Protein AF-0000000072904378 (afdb_homodimer)

Nearest PDB structures (foldseek):
  3egr-assembly1_B-2  TM=8.594E-01  e=3.287E-04  Cupriavidus pinatubonensis JMP134
  4iit-assembly1_B-2  TM=8.475E-01  e=3.504E-04  Klebsiella pneumoniae subsp. pneumoniae MGH 78578
  7ohp-assembly1_S  TM=6.582E-01  e=3.939E+00  Saccharomyces cerevisiae S288C
  7piq-assembly1_E  TM=2.911E-01  e=1.330E+00  Mycoplasmoides pneumoniae M129
  3egr-assembly1_B-2  TM=8.592E-01  e=3.317E-04  Cupriavidus pinatubonensis JMP134

Structure (mmCIF, N/CA/C/O backbone):
data_AF-0000000072904378-model_v1
#
loop_
_entity.id
_entity.type
_entity.pdbx_description
1 polymer '1,2-phenylacetyl-CoA epoxidase subunit B'
#
loop_
_atom_site.group_PDB
_atom_site.id
_atom_site.type_symbol
_atom_site.label_atom_id
_atom_site.label_alt_id
_atom_site.label_comp_id
_atom_site.label_asym_id
_atom_site.label_entity_id
_atom_site.label_seq_id
_atom_site.pdbx_PDB_ins_code
_atom_site.Cartn_x
_atom_site.Cartn_y
_atom_site.Cartn_z
_atom_site.occupancy
_atom_site.B_iso_or_equiv
_atom_site.auth_seq_id
_atom_site.auth_comp_id
_atom_site.auth_asym_id
_atom_site.auth_atom_id
_atom_site.pdbx_PDB_model_num
ATOM 1 N N . MET A 1 1 ? -31.5 -9.445 -22.531 1 33.28 1 MET A N 1
ATOM 2 C CA . MET A 1 1 ? -30.719 -8.32 -22.016 1 33.28 1 MET A CA 1
ATOM 3 C C . MET A 1 1 ? -29.5 -8.812 -21.25 1 33.28 1 MET A C 1
ATOM 5 O O . MET A 1 1 ? -29.625 -9.469 -20.219 1 33.28 1 MET A O 1
ATOM 9 N N . GLU A 1 2 ? -28.516 -9.281 -21.906 1 34.53 2 GLU A N 1
ATOM 10 C CA . GLU A 1 2 ? -27.281 -9.844 -21.391 1 34.53 2 GLU A CA 1
ATOM 11 C C . GLU A 1 2 ? -26.656 -8.93 -20.328 1 34.53 2 GLU A C 1
ATOM 13 O O . GLU A 1 2 ? -26.422 -7.75 -20.578 1 34.53 2 GLU A O 1
ATOM 18 N N . THR A 1 3 ? -27.109 -9.023 -19.141 1 38.94 3 THR A N 1
ATOM 19 C CA . THR A 1 3 ? -26.5 -8.234 -18.062 1 38.94 3 THR A CA 1
ATOM 20 C C . THR A 1 3 ? -24.984 -8.242 -18.188 1 38.94 3 THR A C 1
ATOM 22 O O . THR A 1 3 ? -24.344 -9.281 -18.016 1 38.94 3 THR A O 1
ATOM 25 N N . ASN A 1 4 ? -24.453 -7.672 -19.125 1 41.59 4 ASN A N 1
ATOM 26 C CA . ASN A 1 4 ? -23.031 -7.383 -19.25 1 41.59 4 ASN A CA 1
ATOM 27 C C . ASN A 1 4 ? -22.422 -6.977 -17.922 1 41.59 4 ASN A C 1
ATOM 29 O O . ASN A 1 4 ? -22.609 -5.848 -17.469 1 41.59 4 ASN A O 1
ATOM 33 N N . LYS A 1 5 ? -22.547 -7.859 -16.938 1 44.09 5 LYS A N 1
ATOM 34 C CA . LYS A 1 5 ? -21.922 -7.535 -15.664 1 44.09 5 LYS A CA 1
ATOM 35 C C . LYS A 1 5 ? -20.531 -6.961 -15.867 1 44.09 5 LYS A C 1
ATOM 37 O O . LYS A 1 5 ? -19.625 -7.668 -16.312 1 44.09 5 LYS A O 1
ATOM 42 N N . LYS A 1 6 ? -20.453 -5.746 -16.344 1 49.84 6 LYS A N 1
ATOM 43 C CA . LYS A 1 6 ? -19.203 -4.992 -16.484 1 49.84 6 LYS A CA 1
ATOM 44 C C . LYS A 1 6 ? -18.328 -5.117 -15.25 1 49.84 6 LYS A C 1
ATOM 46 O O . LYS A 1 6 ? -18.719 -4.691 -14.156 1 49.84 6 LYS A O 1
ATOM 51 N N . THR A 1 7 ? -17.766 -6.352 -15.18 1 60.06 7 THR A N 1
ATOM 52 C CA . THR A 1 7 ? -16.797 -6.445 -14.094 1 60.06 7 THR A CA 1
ATOM 53 C C . THR A 1 7 ? -15.914 -5.203 -14.055 1 60.06 7 THR A C 1
ATOM 55 O O . THR A 1 7 ? -15.297 -4.84 -15.055 1 60.06 7 THR A O 1
ATOM 58 N N . PHE A 1 8 ? -16.172 -4.23 -13.219 1 83.06 8 PHE A N 1
ATOM 59 C CA . PHE A 1 8 ? -15.43 -2.986 -13.094 1 83.06 8 PHE A CA 1
ATOM 60 C C . PHE A 1 8 ? -14.023 -3.254 -12.578 1 83.06 8 PHE A C 1
ATOM 62 O O . PHE A 1 8 ? -13.844 -3.828 -11.5 1 83.06 8 PHE A O 1
ATOM 69 N N . TYR A 1 9 ? -13.07 -3.215 -13.531 1 93.88 9 TYR A N 1
ATOM 70 C CA . TYR A 1 9 ? -11.656 -3.373 -13.203 1 93.88 9 TYR A CA 1
ATOM 71 C C . TYR A 1 9 ? -11.133 -2.15 -12.461 1 93.88 9 TYR A C 1
ATOM 73 O O . TYR A 1 9 ? -11.5 -1.018 -12.781 1 93.88 9 TYR A O 1
ATOM 81 N N . GLN A 1 10 ? -10.414 -2.473 -11.422 1 97.44 10 GLN A N 1
ATOM 82 C CA . GLN A 1 10 ? -9.727 -1.423 -10.672 1 97.44 10 GLN A CA 1
ATOM 83 C C . GLN A 1 10 ? -8.211 -1.575 -10.766 1 97.44 10 GLN A C 1
ATOM 85 O O . GLN A 1 10 ? -7.711 -2.652 -11.094 1 97.44 10 GLN A O 1
ATOM 90 N N . GLU A 1 11 ? -7.582 -0.489 -10.492 1 98.25 11 GLU A N 1
ATOM 91 C CA . GLU A 1 11 ? -6.121 -0.497 -10.523 1 98.25 11 GLU A CA 1
ATOM 92 C C . GLU A 1 11 ? -5.543 -0.914 -9.172 1 98.25 11 GLU A C 1
ATOM 94 O O . GLU A 1 11 ? -5.93 -0.374 -8.133 1 98.25 11 GLU A O 1
ATOM 99 N N . TYR A 1 12 ? -4.648 -1.872 -9.227 1 98.75 12 TYR A N 1
ATOM 100 C CA . TYR A 1 12 ? -3.969 -2.359 -8.031 1 98.75 12 TYR A CA 1
ATOM 101 C C . TYR A 1 12 ? -2.4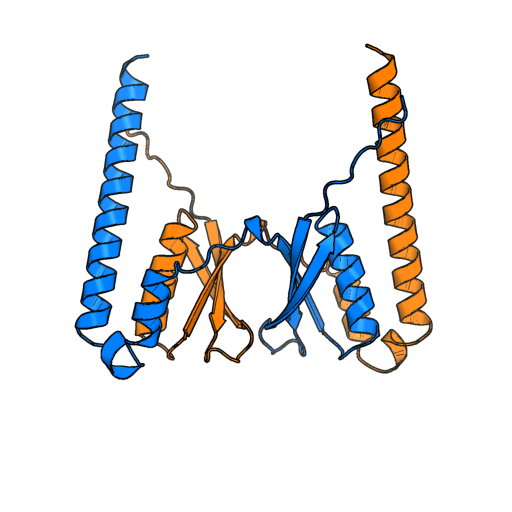65 -2.133 -8.133 1 98.75 12 TYR A C 1
ATOM 103 O O . TYR A 1 12 ? -1.874 -2.309 -9.203 1 98.75 12 TYR A O 1
ATOM 111 N N . GLU A 1 13 ? -1.889 -1.711 -7.031 1 98.88 13 GLU A N 1
ATOM 112 C CA . GLU A 1 13 ? -0.439 -1.595 -6.902 1 98.88 13 GLU A CA 1
ATOM 113 C C . GLU A 1 13 ? 0.164 -2.855 -6.293 1 98.88 13 GLU A C 1
ATOM 115 O O . GLU A 1 13 ? -0.349 -3.377 -5.301 1 98.88 13 GLU A O 1
ATOM 120 N N . VAL A 1 14 ? 1.299 -3.285 -6.844 1 98.81 14 VAL A N 1
ATOM 121 C CA . VAL A 1 14 ? 1.908 -4.543 -6.422 1 98.81 14 VAL A CA 1
ATOM 122 C C . VAL A 1 14 ? 3.26 -4.27 -5.766 1 98.81 14 VAL A C 1
ATOM 124 O O . VAL A 1 14 ? 4.113 -3.592 -6.344 1 98.81 14 VAL A O 1
ATOM 127 N N . PHE A 1 15 ? 3.395 -4.809 -4.602 1 98.62 15 PHE A N 1
ATOM 128 C CA . PHE A 1 15 ? 4.637 -4.758 -3.844 1 98.62 15 PHE A CA 1
ATOM 129 C C . PHE A 1 15 ? 5.199 -6.16 -3.629 1 98.62 15 PHE A C 1
ATOM 131 O O . PHE A 1 15 ? 4.441 -7.125 -3.506 1 98.62 15 PHE A O 1
ATOM 138 N N . SER A 1 16 ? 6.52 -6.238 -3.533 1 96.62 16 SER A N 1
ATOM 139 C CA . SER A 1 16 ? 7.094 -7.559 -3.287 1 96.62 16 SER A CA 1
ATOM 140 C C . SER A 1 16 ? 8.328 -7.465 -2.393 1 96.62 16 SER A C 1
ATOM 142 O O . SER A 1 16 ? 8.922 -6.395 -2.256 1 96.62 16 SER A O 1
ATOM 144 N N . LYS A 1 17 ? 8.625 -8.609 -1.773 1 94.81 17 LYS A N 1
ATOM 145 C CA . LYS A 1 17 ? 9.891 -8.844 -1.076 1 94.81 17 LYS A CA 1
ATOM 146 C C . LYS A 1 17 ? 10.781 -9.805 -1.862 1 94.81 17 LYS A C 1
ATOM 148 O O . LYS A 1 17 ? 10.352 -10.898 -2.236 1 94.81 17 LYS A O 1
ATOM 153 N N . ARG A 1 18 ? 11.977 -9.297 -2.008 1 90.56 18 ARG A N 1
ATOM 154 C CA . ARG A 1 18 ? 12.922 -10.164 -2.705 1 90.56 18 ARG A CA 1
ATOM 155 C C . ARG A 1 18 ? 13.398 -11.297 -1.8 1 90.56 18 ARG A C 1
ATOM 157 O O . ARG A 1 18 ? 13.508 -12.445 -2.234 1 90.56 18 ARG A O 1
ATOM 164 N N . THR A 1 19 ? 13.781 -10.961 -0.638 1 90.12 19 THR A N 1
ATOM 165 C CA . THR A 1 19 ? 14.172 -11.906 0.406 1 90.12 19 THR A CA 1
ATOM 166 C C . THR A 1 19 ? 13.344 -11.68 1.67 1 90.12 19 THR A C 1
ATOM 168 O O . THR A 1 19 ? 12.711 -10.633 1.83 1 90.12 19 THR A O 1
ATOM 171 N N . PRO A 1 20 ? 13.352 -12.633 2.553 1 88.75 20 PRO A N 1
ATOM 172 C CA . PRO A 1 20 ? 12.586 -12.461 3.791 1 88.75 20 PRO A CA 1
ATOM 173 C C . PRO A 1 20 ? 13.023 -11.234 4.59 1 88.75 20 PRO A C 1
ATOM 175 O O . PRO A 1 20 ? 12.227 -10.656 5.328 1 88.75 20 PRO A O 1
ATOM 178 N N . ASN A 1 21 ? 14.234 -10.812 4.375 1 93.88 21 ASN A N 1
ATOM 179 C CA . ASN A 1 21 ? 14.766 -9.711 5.168 1 93.88 21 ASN A CA 1
ATOM 180 C C . ASN A 1 21 ? 14.68 -8.383 4.414 1 93.88 21 ASN A C 1
ATOM 182 O O . ASN A 1 21 ? 15 -7.328 4.961 1 93.88 21 ASN A O 1
ATOM 186 N N . SER A 1 22 ? 14.211 -8.492 3.225 1 94.62 22 SER A N 1
ATOM 187 C CA . SER A 1 22 ? 14.078 -7.27 2.432 1 94.62 22 SER A CA 1
ATOM 188 C C . SER A 1 22 ? 12.773 -6.539 2.76 1 94.62 22 SER A C 1
ATOM 190 O O . SER A 1 22 ? 11.828 -7.145 3.271 1 94.62 22 SER A O 1
ATOM 192 N N . SER A 1 23 ? 12.797 -5.289 2.516 1 97.12 23 SER A N 1
ATOM 193 C CA . SER A 1 23 ? 11.555 -4.52 2.6 1 97.12 23 SER A CA 1
ATOM 194 C C . SER A 1 23 ? 10.695 -4.723 1.357 1 97.12 23 SER A C 1
ATOM 196 O O . SER A 1 23 ? 11.219 -4.969 0.268 1 97.12 23 SER A O 1
ATOM 198 N N . PHE A 1 24 ? 9.391 -4.57 1.568 1 98.06 24 PHE A N 1
ATOM 199 C CA . PHE A 1 24 ? 8.516 -4.559 0.401 1 98.06 24 PHE A CA 1
ATOM 200 C C . PHE A 1 24 ? 8.852 -3.385 -0.514 1 98.06 24 PHE A C 1
ATOM 202 O O . PHE A 1 24 ? 9.062 -2.266 -0.044 1 98.06 24 PHE A O 1
ATOM 209 N N . GLN A 1 25 ? 8.867 -3.668 -1.769 1 98 25 GLN A N 1
ATOM 210 C CA . GLN A 1 25 ? 9.125 -2.652 -2.781 1 98 25 GLN A CA 1
ATOM 211 C C . GLN A 1 25 ? 8.016 -2.623 -3.828 1 98 25 GLN A C 1
ATOM 213 O O . GLN A 1 25 ? 7.543 -3.672 -4.27 1 98 25 GLN A O 1
ATOM 218 N N . HIS A 1 26 ? 7.684 -1.455 -4.207 1 98.62 26 HIS A N 1
ATOM 219 C CA . HIS A 1 26 ? 6.715 -1.33 -5.289 1 98.62 26 HIS A CA 1
ATOM 220 C C . HIS A 1 26 ? 7.301 -1.818 -6.609 1 98.62 26 HIS A C 1
ATOM 222 O O . HIS A 1 26 ? 8.43 -1.469 -6.961 1 98.62 26 HIS A O 1
ATOM 228 N N . GLN A 1 27 ? 6.484 -2.555 -7.344 1 97.62 27 GLN A N 1
ATOM 229 C CA . GLN A 1 27 ? 7 -3.156 -8.57 1 97.62 27 GLN A CA 1
ATOM 230 C C . GLN A 1 27 ? 6.223 -2.668 -9.789 1 97.62 27 GLN A C 1
ATOM 232 O O . GLN A 1 27 ? 6.809 -2.117 -10.727 1 97.62 27 GLN A O 1
ATOM 237 N N . PHE A 1 28 ? 4.891 -2.85 -9.789 1 98.12 28 PHE A N 1
ATOM 238 C CA . PHE A 1 28 ? 4.074 -2.447 -10.93 1 98.12 28 PHE A CA 1
ATOM 239 C C . PHE A 1 28 ? 2.611 -2.314 -10.523 1 98.12 28 PHE A C 1
ATOM 241 O O . PHE A 1 28 ? 2.248 -2.604 -9.383 1 98.12 28 PHE A O 1
ATOM 248 N N . SER A 1 29 ? 1.876 -1.814 -11.414 1 98.69 29 SER A N 1
ATOM 249 C CA . SER A 1 29 ? 0.425 -1.758 -11.273 1 98.69 29 SER A CA 1
ATOM 250 C C . SER A 1 29 ? -0.266 -2.711 -12.242 1 98.69 29 SER A C 1
ATOM 252 O O . SER A 1 29 ? 0.328 -3.131 -13.234 1 98.69 29 SER A O 1
ATOM 254 N N . LEU A 1 30 ? -1.521 -3.111 -11.875 1 98.5 30 LEU A N 1
ATOM 255 C CA . LEU A 1 30 ? -2.297 -3.945 -12.789 1 98.5 30 LEU A CA 1
ATOM 256 C C . LEU A 1 30 ? -3.793 -3.734 -12.57 1 98.5 30 LEU A C 1
ATOM 258 O O . LEU A 1 30 ? -4.211 -3.217 -11.539 1 98.5 30 LEU A O 1
ATOM 262 N N . LEU A 1 31 ? -4.539 -4.055 -13.586 1 97.94 31 LEU A N 1
ATOM 263 C CA . LEU A 1 31 ? -5.992 -3.98 -13.5 1 97.94 31 LEU A CA 1
ATOM 264 C C . LEU A 1 31 ? -6.586 -5.34 -13.148 1 97.94 31 LEU A C 1
ATOM 266 O O . LEU A 1 31 ? -6.207 -6.359 -13.727 1 97.94 31 LEU A O 1
ATOM 270 N N . ALA A 1 32 ? -7.5 -5.367 -12.141 1 96.69 32 ALA A N 1
ATOM 271 C CA . ALA A 1 32 ? -8.164 -6.598 -11.719 1 96.69 32 ALA A CA 1
ATOM 272 C C . ALA A 1 32 ? -9.555 -6.309 -11.156 1 96.69 32 ALA A C 1
ATOM 274 O O . ALA A 1 32 ? -9.828 -5.195 -10.711 1 96.69 32 ALA A O 1
ATOM 275 N N . PRO A 1 33 ? -10.375 -7.289 -11.234 1 93.75 33 PRO A N 1
ATOM 276 C CA . PRO A 1 33 ? -11.727 -7.059 -10.719 1 93.75 33 PRO A CA 1
ATOM 277 C C . PRO A 1 33 ? -11.773 -6.996 -9.195 1 93.75 33 PRO A C 1
ATOM 279 O O . PRO A 1 33 ? -12.695 -6.418 -8.625 1 93.75 33 PRO A O 1
ATOM 282 N N . ASN A 1 34 ? -10.758 -7.672 -8.547 1 94 34 ASN A N 1
ATOM 283 C CA . ASN A 1 34 ? -10.68 -7.656 -7.086 1 94 34 ASN A CA 1
ATOM 284 C C . ASN A 1 34 ? -9.266 -7.973 -6.598 1 94 34 ASN A C 1
ATOM 286 O O . ASN A 1 34 ? -8.391 -8.297 -7.398 1 94 34 ASN A O 1
ATOM 290 N N . ALA A 1 35 ? -9.117 -7.902 -5.352 1 96.25 35 ALA A N 1
ATOM 291 C CA . ALA A 1 35 ? -7.785 -8.047 -4.77 1 96.25 35 ALA A CA 1
ATOM 292 C C . ALA A 1 35 ? -7.27 -9.477 -4.941 1 96.25 35 ALA A C 1
ATOM 294 O O . ALA A 1 35 ? -6.074 -9.688 -5.16 1 96.25 35 ALA A O 1
ATOM 295 N N . ASP A 1 36 ? -8.133 -10.438 -4.734 1 93.38 36 ASP A N 1
ATOM 296 C CA . ASP A 1 36 ? -7.723 -11.836 -4.867 1 93.38 36 ASP A CA 1
ATOM 297 C C . ASP A 1 36 ? -7.203 -12.125 -6.273 1 93.38 36 ASP A C 1
ATOM 299 O O . ASP A 1 36 ? -6.156 -12.758 -6.434 1 93.38 36 ASP A O 1
ATOM 303 N N . MET A 1 37 ? -7.906 -11.625 -7.207 1 93.94 37 MET A N 1
ATOM 304 C CA . MET A 1 37 ? -7.477 -11.805 -8.594 1 93.94 37 MET A CA 1
ATOM 305 C C . MET A 1 37 ? -6.203 -11.016 -8.875 1 93.94 37 MET A C 1
ATOM 307 O O . MET A 1 37 ? -5.316 -11.5 -9.578 1 93.94 37 MET A O 1
ATOM 311 N N . ALA A 1 38 ? -6.152 -9.859 -8.359 1 97.12 38 ALA A N 1
ATOM 312 C CA . ALA A 1 38 ? -4.934 -9.07 -8.516 1 97.12 38 ALA A CA 1
ATOM 313 C C . ALA A 1 38 ? -3.717 -9.828 -8 1 97.12 38 ALA A C 1
ATOM 315 O O . ALA A 1 38 ? -2.65 -9.797 -8.617 1 97.12 38 ALA A O 1
ATOM 316 N N . LEU A 1 39 ? -3.875 -10.492 -6.895 1 95.75 39 LEU A N 1
ATOM 317 C CA . LEU A 1 39 ? -2.775 -11.234 -6.293 1 95.75 39 LEU A CA 1
ATOM 318 C C . LEU A 1 39 ? -2.346 -12.391 -7.188 1 95.75 39 LEU A C 1
ATOM 320 O O . LEU A 1 39 ? -1.15 -12.625 -7.375 1 95.75 39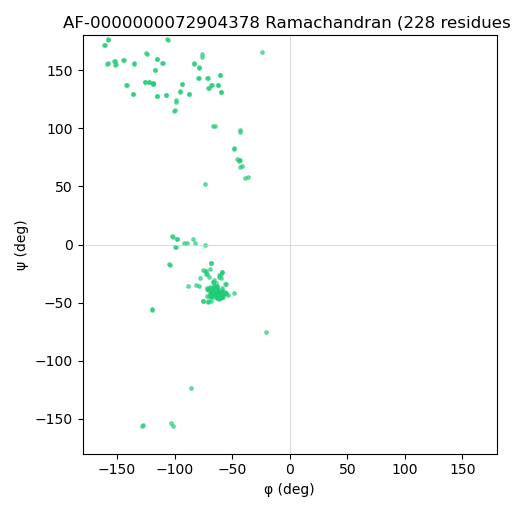 LEU A O 1
ATOM 324 N N . VAL A 1 40 ? -3.293 -13.062 -7.707 1 92.5 40 VAL A N 1
ATOM 325 C CA . VAL A 1 40 ? -2.992 -14.18 -8.594 1 92.5 40 VAL A CA 1
ATOM 326 C C . VAL A 1 40 ? -2.254 -13.672 -9.836 1 92.5 40 VAL A C 1
ATOM 328 O O . VAL A 1 40 ? -1.248 -14.25 -10.242 1 92.5 40 VAL A O 1
ATOM 331 N N . MET A 1 41 ? -2.736 -12.633 -10.398 1 95.06 41 MET A N 1
ATOM 332 C CA . MET A 1 41 ? -2.096 -12.031 -11.562 1 95.06 41 MET A CA 1
ATOM 333 C C . MET A 1 41 ? -0.676 -11.586 -11.234 1 95.06 41 MET A C 1
ATOM 335 O O . MET A 1 41 ? 0.232 -11.734 -12.055 1 95.06 41 MET A O 1
ATOM 339 N N . ALA A 1 42 ? -0.504 -10.992 -10.078 1 95.75 42 ALA A N 1
ATOM 340 C CA . ALA A 1 42 ? 0.832 -10.594 -9.641 1 95.75 42 ALA A CA 1
ATOM 341 C C . ALA A 1 42 ? 1.758 -11.805 -9.539 1 95.75 42 ALA A C 1
ATOM 343 O O . ALA A 1 42 ? 2.904 -11.75 -9.992 1 95.75 42 ALA A O 1
ATOM 344 N N . GLN A 1 43 ? 1.306 -12.867 -8.961 1 91.25 43 GLN A N 1
ATOM 345 C CA . GLN A 1 43 ? 2.084 -14.094 -8.836 1 91.25 43 GLN A CA 1
ATOM 346 C C . GLN A 1 43 ? 2.521 -14.609 -10.211 1 91.25 43 GLN A C 1
ATOM 348 O O . GLN A 1 43 ? 3.666 -15.023 -10.383 1 91.25 43 GLN A O 1
ATOM 353 N N . GLU A 1 44 ? 1.616 -14.547 -11.125 1 89.88 44 GLU A N 1
ATOM 354 C CA . GLU A 1 44 ? 1.934 -14.961 -12.492 1 89.88 44 GLU A CA 1
ATOM 355 C C . GLU A 1 44 ? 3.053 -14.109 -13.078 1 89.88 44 GLU A C 1
ATOM 357 O O . GLU A 1 44 ? 3.941 -14.633 -13.758 1 89.88 44 GLU A O 1
ATOM 362 N N . ASN A 1 45 ? 2.922 -12.906 -12.883 1 91 45 ASN A N 1
ATOM 363 C CA . ASN A 1 45 ? 3.941 -11.992 -13.391 1 91 45 ASN A CA 1
ATOM 364 C C . ASN A 1 45 ? 5.316 -12.32 -12.82 1 91 45 ASN A C 1
ATOM 366 O O . ASN A 1 45 ? 6.309 -12.336 -13.555 1 91 45 ASN A O 1
ATOM 370 N N . PHE A 1 46 ? 5.32 -12.594 -11.508 1 90.5 46 PHE A N 1
ATOM 371 C CA . PHE A 1 46 ? 6.605 -12.828 -10.859 1 90.5 46 PHE A CA 1
ATOM 372 C C . PHE A 1 46 ? 7.168 -14.188 -11.266 1 90.5 46 PHE A C 1
ATOM 374 O O . PHE A 1 46 ? 8.383 -14.406 -11.188 1 90.5 46 PHE A O 1
ATOM 381 N N . MET A 1 47 ? 6.352 -15.055 -11.672 1 84.5 47 MET A N 1
ATOM 382 C CA . MET A 1 47 ? 6.848 -16.344 -12.172 1 84.5 47 MET A CA 1
ATOM 383 C C . MET A 1 47 ? 7.742 -16.141 -13.383 1 84.5 47 MET A C 1
ATOM 385 O O . MET A 1 47 ? 8.648 -16.953 -13.633 1 84.5 47 MET A O 1
ATOM 389 N N . ARG A 1 48 ? 7.414 -15.062 -14.023 1 84.19 48 ARG A N 1
ATOM 390 C CA . ARG A 1 48 ? 8.18 -14.766 -15.234 1 84.19 48 ARG A CA 1
ATOM 391 C C . ARG A 1 48 ? 9.234 -13.695 -14.969 1 84.19 48 ARG A C 1
ATOM 393 O O . ARG A 1 48 ? 9.875 -13.203 -15.898 1 84.19 48 ARG A O 1
ATOM 400 N N . ARG A 1 49 ? 9.344 -13.359 -13.766 1 85.19 49 ARG A N 1
ATOM 401 C CA . ARG A 1 49 ? 10.281 -12.312 -13.367 1 85.19 49 ARG A CA 1
ATOM 402 C C . ARG A 1 49 ? 11.195 -12.789 -12.25 1 85.19 49 ARG A C 1
ATOM 404 O O . ARG A 1 49 ? 11.453 -13.984 -12.117 1 85.19 49 ARG A O 1
ATOM 411 N N . GLU A 1 50 ? 11.664 -11.859 -11.523 1 82.88 50 GLU A N 1
ATOM 412 C CA . GLU A 1 50 ? 12.562 -12.18 -10.414 1 82.88 50 GLU A CA 1
ATOM 413 C C . GLU A 1 50 ? 11.805 -12.844 -9.266 1 82.88 50 GLU A C 1
ATOM 415 O O . GLU A 1 50 ? 10.648 -12.5 -8.992 1 82.88 50 GLU A O 1
ATOM 420 N N . PRO A 1 51 ? 12.508 -13.766 -8.672 1 83.56 51 PRO A N 1
ATOM 421 C CA . PRO A 1 51 ? 11.883 -14.43 -7.523 1 83.56 51 PRO A CA 1
ATOM 422 C C . PRO A 1 51 ? 11.547 -13.461 -6.395 1 83.56 51 PRO A C 1
ATOM 424 O O . PRO A 1 51 ? 12.289 -12.5 -6.156 1 83.56 51 PRO A O 1
ATOM 427 N N . VAL A 1 52 ? 10.438 -13.805 -5.738 1 90.5 52 VAL A N 1
ATOM 428 C CA . VAL A 1 52 ? 10.008 -13.016 -4.582 1 90.5 52 VAL A CA 1
ATOM 429 C C . VAL A 1 52 ? 9.594 -13.953 -3.447 1 90.5 52 VAL A C 1
ATOM 431 O O . VAL A 1 52 ? 9.195 -15.094 -3.689 1 90.5 52 VAL A O 1
ATOM 434 N N . THR A 1 53 ? 9.672 -13.461 -2.258 1 90.19 53 THR A N 1
ATOM 435 C CA . THR A 1 53 ? 9.32 -14.273 -1.097 1 90.19 53 THR A CA 1
ATOM 436 C C . THR A 1 53 ? 7.953 -13.883 -0.552 1 90.19 53 THR A C 1
ATOM 438 O O . THR A 1 53 ? 7.344 -14.625 0.217 1 90.19 53 THR A O 1
ATOM 441 N N . ASP A 1 54 ? 7.504 -12.703 -0.949 1 94.5 54 ASP A N 1
ATOM 442 C CA . ASP A 1 54 ? 6.219 -12.203 -0.47 1 94.5 54 ASP A CA 1
ATOM 443 C C . ASP A 1 54 ? 5.656 -11.148 -1.415 1 94.5 54 ASP A C 1
ATOM 445 O O . ASP A 1 54 ? 6.398 -10.539 -2.188 1 94.5 54 ASP A O 1
ATOM 449 N N . ILE A 1 55 ? 4.293 -11.008 -1.341 1 96.19 55 ILE A N 1
ATOM 450 C CA . ILE A 1 55 ? 3.613 -10.07 -2.23 1 96.19 55 ILE A CA 1
ATOM 451 C C . ILE A 1 55 ? 2.475 -9.383 -1.483 1 96.19 55 ILE A C 1
ATOM 453 O O . ILE A 1 55 ? 1.737 -10.023 -0.733 1 96.19 55 ILE A O 1
ATOM 457 N N . TRP A 1 56 ? 2.348 -8.102 -1.687 1 98.5 56 TRP A N 1
ATOM 458 C CA . TRP A 1 56 ? 1.183 -7.32 -1.285 1 98.5 56 TRP A CA 1
ATOM 459 C C . TRP A 1 56 ? 0.507 -6.688 -2.498 1 98.5 56 TRP A C 1
ATOM 461 O O . TRP A 1 56 ? 1.181 -6.199 -3.406 1 98.5 56 TRP A O 1
ATOM 471 N N . VAL A 1 57 ? -0.72 -6.707 -2.486 1 98.69 57 VAL A N 1
ATOM 472 C CA . VAL A 1 57 ? -1.473 -5.938 -3.473 1 98.69 57 VAL A CA 1
ATOM 473 C C . VAL A 1 57 ? -2.41 -4.961 -2.766 1 98.69 57 VAL A C 1
ATOM 475 O O . VAL A 1 57 ? -3.016 -5.301 -1.746 1 98.69 57 VAL A O 1
ATOM 478 N N . VAL A 1 58 ? -2.492 -3.773 -3.318 1 98.88 58 VAL A N 1
ATOM 479 C CA . VAL A 1 58 ? -3.301 -2.715 -2.723 1 98.88 58 VAL A CA 1
ATOM 480 C C . VAL A 1 58 ? -4.105 -2.004 -3.809 1 98.88 58 VAL A C 1
ATOM 482 O O . VAL A 1 58 ? -3.564 -1.644 -4.855 1 98.88 58 VAL A O 1
ATOM 485 N N . ASN A 1 59 ? -5.379 -1.897 -3.539 1 98.69 59 ASN A N 1
ATOM 486 C CA . ASN A 1 59 ? -6.156 -1.053 -4.441 1 98.69 59 ASN A CA 1
ATOM 487 C C . ASN A 1 59 ? -5.629 0.379 -4.461 1 98.69 59 ASN A C 1
ATOM 489 O O . ASN A 1 59 ? -5.406 0.978 -3.406 1 98.69 59 ASN A O 1
ATOM 493 N N . ARG A 1 60 ? -5.441 0.9 -5.59 1 98.19 60 ARG A N 1
ATOM 494 C CA . ARG A 1 60 ? -4.898 2.246 -5.738 1 98.19 60 ARG A CA 1
ATOM 495 C C . ARG A 1 60 ? -5.738 3.262 -4.969 1 98.19 60 ARG A C 1
ATOM 497 O O . ARG A 1 60 ? -5.203 4.219 -4.402 1 98.19 60 ARG A O 1
ATOM 504 N N . THR A 1 61 ? -7.027 3.053 -4.906 1 97.69 61 THR A N 1
ATOM 505 C CA . THR A 1 61 ? -7.934 3.998 -4.262 1 97.69 61 THR A CA 1
ATOM 506 C C . THR A 1 61 ? -7.711 4.02 -2.754 1 97.69 61 THR A C 1
ATOM 508 O O . THR A 1 61 ? -8.172 4.934 -2.066 1 97.69 61 THR A O 1
ATOM 511 N N . ASP A 1 62 ? -7.047 3.055 -2.268 1 98.31 62 ASP A N 1
ATOM 512 C CA . ASP A 1 62 ? -6.836 2.939 -0.827 1 98.31 62 ASP A CA 1
ATOM 513 C C . ASP A 1 62 ? -5.473 3.492 -0.425 1 98.31 62 ASP A C 1
ATOM 515 O O . ASP A 1 62 ? -5.086 3.418 0.744 1 98.31 62 ASP A O 1
ATOM 519 N N . ILE A 1 63 ? -4.785 4.035 -1.361 1 98.62 63 ILE A N 1
ATOM 520 C CA . ILE A 1 63 ? -3.477 4.625 -1.097 1 98.62 63 ILE A CA 1
ATOM 521 C C . ILE A 1 63 ? -3.613 6.137 -0.937 1 98.62 63 ILE A C 1
ATOM 523 O O . ILE A 1 63 ? -4.145 6.816 -1.82 1 98.62 63 ILE A O 1
ATOM 527 N N . ARG A 1 64 ? -3.146 6.602 0.196 1 97.75 64 ARG A N 1
ATOM 528 C CA . ARG A 1 64 ? -3.107 8.039 0.428 1 97.75 64 ARG A CA 1
ATOM 529 C C . ARG A 1 64 ? -1.705 8.594 0.204 1 97.75 64 ARG A C 1
ATOM 531 O O . ARG A 1 64 ? -0.778 8.273 0.952 1 97.75 64 ARG A O 1
ATOM 538 N N . GLY A 1 65 ? -1.581 9.383 -0.736 1 96.75 65 GLY A N 1
ATOM 539 C CA . GLY A 1 65 ? -0.306 10.016 -1.04 1 96.75 65 GLY A CA 1
ATOM 540 C C . GLY A 1 65 ? -0.252 11.477 -0.64 1 96.75 65 GLY A C 1
ATOM 541 O O . GLY A 1 65 ? -1.238 12.023 -0.146 1 96.75 65 GLY A O 1
ATOM 542 N N . ILE A 1 66 ? 0.908 12.016 -0.84 1 91.88 66 ILE A N 1
ATOM 543 C CA . ILE A 1 66 ? 1.075 13.445 -0.603 1 91.88 66 ILE A CA 1
ATOM 544 C C . ILE A 1 66 ? 0.513 14.234 -1.784 1 91.88 66 ILE A C 1
ATOM 546 O O . ILE A 1 66 ? 0.532 13.758 -2.922 1 91.88 66 ILE A O 1
ATOM 550 N N . ASN A 1 67 ? -0.034 15.289 -1.44 1 90.25 67 ASN A N 1
ATOM 551 C CA . ASN A 1 67 ? -0.541 16.109 -2.537 1 90.25 67 ASN A CA 1
ATOM 552 C C . ASN A 1 67 ? 0.585 16.844 -3.248 1 90.25 67 ASN A C 1
ATOM 554 O O . ASN A 1 67 ? 1.704 16.922 -2.738 1 90.25 67 ASN A O 1
ATOM 558 N N . PRO A 1 68 ? 0.315 17.328 -4.406 1 88.44 68 PRO A N 1
ATOM 559 C CA . PRO A 1 68 ? 1.358 17.953 -5.215 1 88.44 68 PRO A CA 1
ATOM 560 C C . PRO A 1 68 ? 2.068 19.094 -4.477 1 88.44 68 PRO A C 1
ATOM 562 O O . PRO A 1 68 ? 3.287 19.25 -4.605 1 88.44 68 PRO A O 1
ATOM 565 N N . GLU A 1 69 ? 1.341 19.891 -3.805 1 82.94 69 GLU A N 1
ATOM 566 C CA . GLU A 1 69 ? 1.943 20.984 -3.07 1 82.94 69 GLU A CA 1
ATOM 567 C C . GLU A 1 69 ? 2.887 20.484 -1.983 1 82.94 69 GLU A C 1
ATOM 569 O O . GLU A 1 69 ? 3.982 21.016 -1.804 1 82.94 69 GLU A O 1
ATOM 574 N N . GLU A 1 70 ? 2.449 19.516 -1.307 1 79.88 70 GLU A N 1
ATOM 575 C CA . GLU A 1 70 ? 3.264 18.906 -0.263 1 79.88 70 GLU A CA 1
ATOM 576 C C . GLU A 1 70 ? 4.52 18.266 -0.848 1 79.88 70 GLU A C 1
ATOM 578 O O . GLU A 1 70 ? 5.59 18.312 -0.238 1 79.88 70 GLU A O 1
ATOM 583 N N . LYS A 1 71 ? 4.305 17.688 -1.968 1 84.44 71 LYS A N 1
ATOM 584 C CA . LYS A 1 71 ? 5.418 17.047 -2.654 1 84.44 71 LYS A CA 1
ATOM 585 C C . LYS A 1 71 ? 6.52 18.047 -2.982 1 84.44 71 LYS A C 1
ATOM 587 O O . LYS A 1 71 ? 7.707 17.75 -2.846 1 84.44 71 LYS A O 1
ATOM 592 N N . GLN A 1 72 ? 6.16 19.141 -3.396 1 81.81 72 GLN A N 1
ATOM 593 C CA . GLN A 1 72 ? 7.109 20.203 -3.719 1 81.81 72 GLN A CA 1
ATOM 594 C C . GLN A 1 72 ? 7.879 20.656 -2.479 1 81.81 72 GLN A C 1
ATOM 596 O O . GLN A 1 72 ? 9.078 20.922 -2.549 1 81.81 72 GLN A O 1
ATOM 601 N N . ILE A 1 73 ? 7.164 20.672 -1.433 1 77.25 73 ILE A N 1
ATOM 602 C CA . ILE A 1 73 ? 7.781 21.094 -0.178 1 77.25 73 ILE A CA 1
ATOM 603 C C . ILE A 1 73 ? 8.812 20.047 0.256 1 77.25 73 ILE A C 1
ATOM 605 O O . ILE A 1 73 ? 9.914 20.406 0.684 1 77.25 73 ILE A O 1
ATOM 609 N N . LEU A 1 74 ? 8.406 18.828 0.137 1 77.81 74 LEU A N 1
ATOM 610 C CA . LEU A 1 74 ? 9.289 17.719 0.489 1 77.81 74 LEU A CA 1
ATOM 611 C C . LEU A 1 74 ? 10.562 17.766 -0.344 1 77.81 74 LEU A C 1
ATOM 613 O O . LEU A 1 74 ? 11.656 17.5 0.17 1 77.81 74 LEU A O 1
ATOM 617 N N . ALA A 1 75 ? 10.367 18.078 -1.616 1 74.56 75 ALA A N 1
ATOM 618 C CA . ALA A 1 75 ? 11.484 18.078 -2.559 1 74.56 75 ALA A CA 1
ATOM 619 C C . ALA A 1 75 ? 12.43 19.25 -2.291 1 74.56 75 ALA A C 1
ATOM 621 O O . ALA A 1 75 ? 13.641 19.141 -2.498 1 74.56 75 ALA A O 1
ATOM 622 N N . ARG A 1 76 ? 11.812 20.391 -2.164 1 69.25 76 ARG A N 1
ATOM 623 C CA . ARG A 1 76 ? 12.602 21.609 -1.925 1 69.25 76 ARG A CA 1
ATOM 624 C C . ARG A 1 76 ? 13.398 21.484 -0.629 1 69.25 76 ARG A C 1
ATOM 626 O O . ARG A 1 76 ? 14.469 22.094 -0.5 1 69.25 76 ARG A O 1
ATOM 633 N N . LEU A 1 77 ? 12.625 20.922 0.265 1 60.78 77 LEU A N 1
ATOM 634 C CA . LEU A 1 77 ? 13.273 20.828 1.569 1 60.78 77 LEU A CA 1
ATOM 635 C C . LEU A 1 77 ? 14.344 19.734 1.565 1 60.78 77 LEU A C 1
ATOM 637 O O . LEU A 1 77 ? 14.023 18.547 1.655 1 60.78 77 LEU A O 1
ATOM 641 N N . ASP A 1 78 ? 15.125 19.906 0.585 1 62.03 78 ASP A N 1
ATOM 642 C CA . ASP A 1 78 ? 16.25 18.969 0.659 1 62.03 78 ASP A CA 1
ATOM 643 C C . ASP A 1 78 ? 16.484 18.5 2.094 1 62.03 78 ASP A C 1
ATOM 645 O O . ASP A 1 78 ? 15.914 19.062 3.033 1 62.03 78 ASP A O 1
ATOM 649 N N . ASN A 1 79 ? 17.203 17.516 2.385 1 61.66 79 ASN A N 1
ATOM 650 C CA . ASN A 1 79 ? 17.375 16.859 3.672 1 61.66 79 ASN A CA 1
ATOM 651 C C . ASN A 1 79 ? 17.641 17.859 4.793 1 61.66 79 ASN A C 1
ATOM 653 O O . ASN A 1 79 ? 16.953 17.844 5.812 1 61.66 79 ASN A O 1
ATOM 657 N N . LYS A 1 80 ? 18.453 18.828 4.48 1 65.56 80 LYS A N 1
ATOM 658 C CA . LYS A 1 80 ? 18.953 19.578 5.633 1 65.56 80 LYS A CA 1
ATOM 659 C C . LYS A 1 80 ? 17.906 20.578 6.125 1 65.56 80 LYS A C 1
ATOM 661 O O . LYS A 1 80 ? 17.703 20.719 7.332 1 65.56 80 LYS A O 1
ATOM 666 N N . GLN A 1 81 ? 17.203 21.109 5.148 1 68.06 81 GLN A N 1
ATOM 667 C CA . GLN A 1 81 ? 16.266 22.172 5.527 1 68.06 81 GLN A CA 1
ATOM 668 C C . GLN A 1 81 ? 14.961 21.594 6.07 1 68.06 81 GLN A C 1
ATOM 670 O O . GLN A 1 81 ? 14.305 22.203 6.914 1 68.06 81 GLN A O 1
ATOM 675 N N . TYR A 1 82 ? 14.547 20.453 5.492 1 71.69 82 TYR A N 1
ATOM 676 C CA . TYR A 1 82 ? 13.344 19.797 5.973 1 71.69 82 TYR A CA 1
ATOM 677 C C . TYR A 1 82 ? 13.477 19.422 7.445 1 71.69 82 TYR A C 1
ATOM 679 O O . TYR A 1 82 ? 12.492 19.406 8.188 1 71.69 82 TYR A O 1
ATOM 687 N N . ARG A 1 83 ? 14.703 19.281 7.719 1 72.75 83 ARG A N 1
ATOM 688 C CA . ARG A 1 83 ? 14.984 18.891 9.102 1 72.75 83 ARG A CA 1
ATOM 689 C C . ARG A 1 83 ? 15.211 20.125 9.969 1 72.75 83 ARG A C 1
ATOM 691 O O . ARG A 1 83 ? 15.492 20 11.164 1 72.75 83 ARG A O 1
ATOM 698 N N . THR A 1 84 ? 15.062 21.25 9.25 1 77.5 84 THR A N 1
ATOM 699 C CA . THR A 1 84 ? 15.305 22.469 10 1 77.5 84 THR A CA 1
ATOM 700 C C . THR A 1 84 ? 13.984 23.141 10.367 1 77.5 84 THR A C 1
ATOM 702 O O . THR A 1 84 ? 12.938 22.5 10.414 1 77.5 84 THR A O 1
ATOM 705 N N . THR A 1 85 ? 14.023 24.422 10.547 1 80.31 85 THR A N 1
ATOM 706 C CA . THR A 1 85 ? 12.922 25.234 11.039 1 80.31 85 THR A CA 1
ATOM 707 C C . THR A 1 85 ? 11.773 25.266 10.039 1 80.31 85 THR A C 1
ATOM 709 O O . THR A 1 85 ? 10.602 25.219 10.422 1 80.31 85 THR A O 1
ATOM 712 N N . LYS A 1 86 ? 12.102 25.203 8.812 1 79.06 86 LYS A N 1
ATOM 713 C CA . LYS A 1 86 ? 11.07 25.297 7.789 1 79.06 86 LYS A CA 1
ATOM 714 C C . LYS A 1 86 ? 10.172 24.062 7.797 1 79.06 86 LYS A C 1
ATOM 716 O O . LYS A 1 86 ? 8.945 24.172 7.754 1 79.06 86 LYS A O 1
ATOM 721 N N . GLY A 1 87 ? 10.805 22.938 7.805 1 80.38 87 GLY A N 1
ATOM 722 C CA . GLY A 1 87 ? 10.055 21.703 7.863 1 80.38 87 GLY A CA 1
ATOM 723 C C . GLY A 1 87 ? 9.172 21.594 9.094 1 80.38 87 GLY A C 1
ATOM 724 O O . GLY A 1 87 ? 8.008 21.203 9 1 80.38 87 GLY A O 1
ATOM 725 N N . TYR A 1 88 ? 9.742 22.062 10.109 1 85.25 88 TYR A N 1
ATOM 726 C CA . TYR A 1 88 ? 8.992 22 11.359 1 85.25 88 TYR A CA 1
ATOM 727 C C . TYR A 1 88 ? 7.812 22.969 11.328 1 85.25 88 TYR A C 1
ATOM 729 O O . TYR A 1 88 ? 6.738 22.656 11.852 1 85.25 88 TYR A O 1
ATOM 737 N N . GLY A 1 89 ? 8.086 24.078 10.75 1 85.56 89 GLY A N 1
ATOM 738 C CA . GLY A 1 89 ? 7.004 25.047 10.625 1 85.56 89 GLY A CA 1
ATOM 739 C C . GLY A 1 89 ? 5.832 24.531 9.812 1 85.56 89 GLY A C 1
ATOM 740 O O . GLY A 1 89 ? 4.676 24.688 10.211 1 85.56 89 GLY A O 1
ATOM 741 N N . TYR A 1 90 ? 6.133 23.953 8.727 1 83.31 9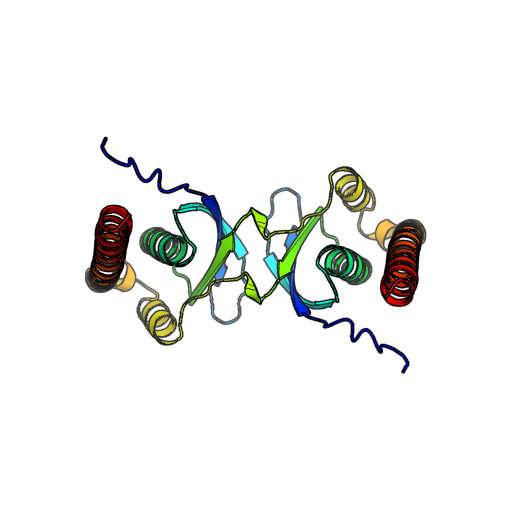0 TYR A N 1
ATOM 742 C CA . TYR A 1 90 ? 5.109 23.375 7.871 1 83.31 90 TYR A CA 1
ATOM 743 C C . TYR A 1 90 ? 4.32 22.297 8.617 1 83.31 90 TYR A C 1
ATOM 745 O O . TYR A 1 90 ? 3.09 22.281 8.578 1 83.31 90 TYR A O 1
ATOM 753 N N . LEU A 1 91 ? 5.02 21.453 9.312 1 87.31 91 LEU A N 1
ATOM 754 C CA . LEU A 1 91 ? 4.375 20.359 10.039 1 87.31 91 LEU A CA 1
ATOM 755 C C . LEU A 1 91 ? 3.506 20.906 11.164 1 87.31 91 LEU A C 1
ATOM 757 O O . LEU A 1 91 ? 2.424 20.375 11.43 1 87.31 91 LEU A O 1
ATOM 761 N N . LYS A 1 92 ? 3.961 21.938 11.773 1 90 92 LYS A N 1
ATOM 762 C CA . LYS A 1 92 ? 3.172 22.578 12.828 1 90 92 LYS A CA 1
ATOM 763 C C . LYS A 1 92 ? 1.837 23.078 12.289 1 90 92 LYS A C 1
ATOM 765 O O . LYS A 1 92 ? 0.801 22.922 12.938 1 90 92 LYS A O 1
ATOM 770 N N . LYS A 1 93 ? 1.865 23.703 11.172 1 90 93 LYS A N 1
ATOM 771 C CA . LYS A 1 93 ? 0.648 24.203 10.531 1 90 93 LYS A CA 1
ATOM 772 C C . LYS A 1 93 ? -0.306 23.062 10.203 1 90 93 LYS A C 1
ATOM 774 O O . LYS A 1 93 ? -1.518 23.188 10.398 1 90 93 LYS A O 1
ATOM 779 N N . LYS A 1 94 ? 0.233 22.047 9.727 1 87.25 94 LYS A N 1
ATOM 780 C CA . LYS A 1 94 ? -0.572 20.875 9.375 1 87.25 94 LYS A CA 1
ATOM 781 C C . LYS A 1 94 ? -1.25 20.297 10.609 1 87.25 94 LYS A C 1
ATOM 783 O O . LYS A 1 94 ? -2.428 19.922 10.562 1 87.25 94 LYS A O 1
ATOM 788 N N . TRP A 1 95 ? -0.535 20.266 11.648 1 91.31 95 TRP A N 1
ATOM 789 C CA . TRP A 1 95 ? -1.067 19.734 12.898 1 91.31 95 TRP A CA 1
ATOM 790 C C . TRP A 1 95 ? -2.193 20.625 13.43 1 91.31 95 TRP A C 1
ATOM 792 O O . TRP A 1 95 ? -3.217 20.109 13.898 1 91.31 95 TRP A O 1
ATOM 802 N N . ARG A 1 96 ? -1.996 21.797 13.273 1 91.56 96 ARG A N 1
ATOM 803 C CA . ARG A 1 96 ? -3.027 22.75 13.695 1 91.56 96 ARG A CA 1
ATOM 804 C C . ARG A 1 96 ? -4.312 22.547 12.898 1 91.56 96 ARG A C 1
ATOM 806 O O . ARG A 1 96 ? -5.406 22.562 13.469 1 91.56 96 ARG A O 1
ATOM 813 N N . HIS A 1 97 ? -4.117 22.391 11.641 1 89.12 97 HIS A N 1
ATOM 814 C CA . HIS A 1 97 ? -5.254 22.172 10.758 1 89.12 97 HIS A CA 1
ATOM 815 C C . HIS A 1 97 ? -6.02 20.906 11.148 1 89.12 97 HIS A C 1
ATOM 817 O O . HIS A 1 97 ? -7.25 20.922 11.234 1 89.12 97 HIS A O 1
ATOM 823 N N . TYR A 1 98 ? -5.375 19.891 11.438 1 85.62 98 TYR A N 1
ATOM 824 C CA . TYR A 1 98 ? -6.016 18.625 11.781 1 85.62 98 TYR A CA 1
ATOM 825 C C . TYR A 1 98 ? -6.672 18.703 13.156 1 85.62 98 TYR A C 1
ATOM 827 O O . TYR A 1 98 ? -7.762 18.172 13.359 1 85.62 98 TYR A O 1
ATOM 835 N N . GLU A 1 99 ? -6.016 19.359 14.039 1 87.25 99 GLU A N 1
ATOM 836 C CA . GLU A 1 99 ? -6.605 19.594 15.352 1 87.25 99 GLU A CA 1
ATOM 837 C C . GLU A 1 99 ? -7.918 20.359 15.25 1 87.25 99 GLU A C 1
ATOM 839 O O . GLU A 1 99 ? -8.898 20.016 15.922 1 87.25 99 GLU A O 1
ATOM 844 N N . GLN A 1 100 ? -7.977 21.312 14.453 1 89.81 100 GLN A N 1
ATOM 845 C CA . GLN A 1 100 ? -9.188 22.109 14.227 1 89.81 100 GLN A CA 1
ATOM 846 C C . GLN A 1 100 ? -10.297 21.25 13.633 1 89.81 100 GLN A C 1
ATOM 848 O O . GLN A 1 100 ? -11.453 21.344 14.039 1 89.81 100 GLN A O 1
ATOM 853 N N . GLN A 1 101 ? -9.883 20.422 12.742 1 83.25 101 GLN A N 1
ATOM 854 C CA . GLN A 1 101 ? -10.852 19.531 12.102 1 83.25 101 GLN A CA 1
ATOM 855 C C . GLN A 1 101 ? -11.461 18.578 13.117 1 83.25 101 GLN A C 1
ATOM 857 O O . GLN A 1 101 ? -12.664 18.281 13.062 1 83.25 101 GLN A O 1
ATOM 862 N N . MET A 1 102 ? -10.648 18.109 13.953 1 82.44 102 MET A N 1
ATOM 863 C CA . MET A 1 102 ? -11.125 17.188 14.984 1 82.44 102 MET A CA 1
ATOM 864 C C . MET A 1 102 ? -12.07 17.891 15.953 1 82.44 102 MET A C 1
ATOM 866 O O . MET A 1 102 ? -13.078 17.312 16.375 1 82.44 102 MET A O 1
ATOM 870 N N . LEU A 1 103 ? -11.734 19.078 16.297 1 83.75 103 LEU A N 1
ATOM 871 C CA . LEU A 1 103 ? -12.578 19.891 17.188 1 83.75 103 LEU A CA 1
ATOM 872 C C . LEU A 1 103 ? -13.922 20.188 16.531 1 83.75 103 LEU A C 1
ATOM 874 O O . LEU A 1 103 ? -14.969 20.109 17.172 1 83.75 103 LEU A O 1
ATOM 878 N N . ASP A 1 104 ? -13.898 20.516 15.312 1 86.5 104 ASP A N 1
ATOM 879 C CA . ASP A 1 104 ? -15.117 20.797 14.562 1 86.5 104 ASP A CA 1
ATOM 880 C C . ASP A 1 104 ? -16.016 19.562 14.492 1 86.5 104 ASP A C 1
ATOM 882 O O . ASP A 1 104 ? -17.234 19.672 14.633 1 86.5 104 ASP A O 1
ATOM 886 N N . GLU A 1 105 ? -15.406 18.484 14.305 1 78.69 105 GLU A N 1
ATOM 887 C CA . GLU A 1 105 ? -16.172 17.25 14.234 1 78.69 105 GLU A CA 1
ATOM 888 C C . GLU A 1 105 ? -16.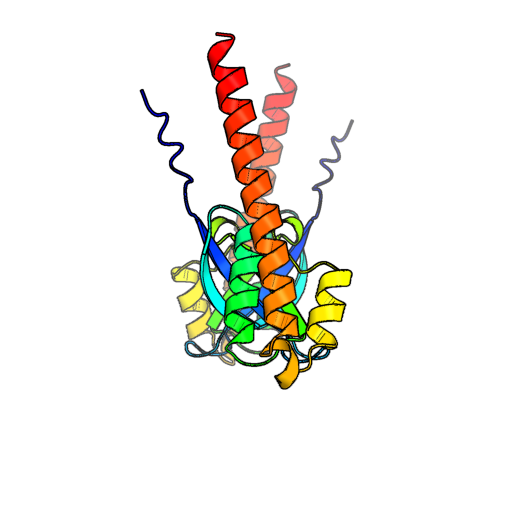797 16.906 15.586 1 78.69 105 GLU A C 1
ATOM 890 O O . GLU A 1 105 ? -17.938 16.438 15.641 1 78.69 105 GLU A O 1
ATOM 895 N N . LYS A 1 106 ? -16.094 17.125 16.562 1 80.69 106 LYS A N 1
ATOM 896 C CA . LYS A 1 106 ? -16.609 16.906 17.906 1 80.69 106 LYS A CA 1
ATOM 897 C C . LYS A 1 106 ? -17.797 17.828 18.203 1 80.69 106 LYS A C 1
ATOM 899 O O . LYS A 1 106 ? -18.766 17.422 18.844 1 80.69 106 LYS A O 1
ATOM 904 N N . GLU A 1 107 ? -17.672 18.969 17.781 1 82.69 107 GLU A N 1
ATOM 905 C CA . GLU A 1 107 ? -18.75 19.953 17.969 1 82.69 107 GLU A CA 1
ATOM 906 C C . GLU A 1 107 ? -20 19.547 17.203 1 82.69 107 GLU A C 1
ATOM 908 O O . GLU A 1 107 ? -21.109 19.656 17.734 1 82.69 107 GLU A O 1
ATOM 913 N N . ILE A 1 108 ? -19.812 19.078 16.078 1 78.25 108 ILE A N 1
ATOM 914 C CA . ILE A 1 108 ? -20.922 18.656 15.242 1 78.25 108 ILE A CA 1
ATOM 915 C C . ILE A 1 108 ? -21.641 17.469 15.883 1 78.25 108 ILE A C 1
ATOM 917 O O . ILE A 1 108 ? -22.859 17.422 15.93 1 78.25 108 ILE A O 1
ATOM 921 N N . LEU A 1 109 ? -20.828 16.609 16.391 1 76.25 109 LEU A N 1
ATOM 922 C CA . LEU A 1 109 ? -21.406 15.43 17.031 1 76.25 109 LEU A CA 1
ATOM 923 C C . LEU A 1 109 ? -22.125 15.805 18.312 1 76.25 109 LEU A C 1
ATOM 925 O O . LEU A 1 109 ? -23.156 15.211 18.656 1 76.25 109 LEU A O 1
ATOM 929 N N . SER A 1 110 ? -21.578 16.703 18.938 1 78.75 110 SER A N 1
ATOM 930 C CA . SER A 1 110 ? -22.203 17.172 20.188 1 78.75 110 SER A CA 1
ATOM 931 C C . SER A 1 110 ? -23.531 17.859 19.906 1 78.75 110 SER A C 1
ATOM 933 O O . SER A 1 110 ? -24.484 17.719 20.688 1 78.75 110 SER A O 1
ATOM 935 N N . TRP A 1 111 ? -23.562 18.641 18.828 1 78.12 111 TRP A N 1
ATOM 936 C CA . TRP A 1 111 ? -24.812 19.266 18.438 1 78.12 111 TRP A CA 1
ATOM 937 C C . TRP A 1 111 ? -25.797 18.25 17.859 1 78.12 111 TRP A C 1
ATOM 939 O O . TRP A 1 111 ? -27 18.312 18.125 1 78.12 111 TRP A O 1
ATOM 949 N N . GLY A 1 112 ? -25.281 17.438 17.047 1 65.19 112 GLY A N 1
ATOM 950 C CA . GLY A 1 112 ? -26.125 16.391 16.5 1 65.19 112 GLY A CA 1
ATOM 951 C C . GLY A 1 112 ? -26.641 15.422 17.562 1 65.19 112 GLY A C 1
ATOM 952 O O . GLY A 1 112 ? -27.672 14.766 17.359 1 65.19 112 GLY A O 1
ATOM 953 N N . GLY A 1 113 ? -25.922 15.086 18.578 1 59 113 GLY A N 1
ATOM 954 C CA . GLY A 1 113 ? -26.391 14.297 19.703 1 59 113 GLY A CA 1
ATOM 955 C C . GLY A 1 113 ? -27.375 15.031 20.578 1 59 113 GLY A C 1
ATOM 956 O O . GLY A 1 113 ? -28.078 14.422 21.406 1 59 113 GLY A O 1
ATOM 957 N N . THR A 1 114 ? -27.344 16.281 20.672 1 56.16 114 THR A N 1
ATOM 958 C CA . THR A 1 114 ? -28.297 17.031 21.5 1 56.16 114 THR A CA 1
ATOM 959 C C . THR A 1 114 ? -29.641 17.156 20.781 1 56.16 114 THR A C 1
ATOM 961 O O . THR A 1 114 ? -30.672 17.375 21.438 1 56.16 114 THR A O 1
ATOM 964 N N . LYS A 1 115 ? -29.812 17.172 19.5 1 49.69 115 LYS A N 1
ATOM 965 C CA . LYS A 1 115 ? -31.172 17.266 18.984 1 49.69 115 LYS A CA 1
ATOM 966 C C . LYS A 1 115 ? -31.906 15.938 19.156 1 49.69 115 LYS A C 1
ATOM 968 O O . LYS A 1 115 ? -33.03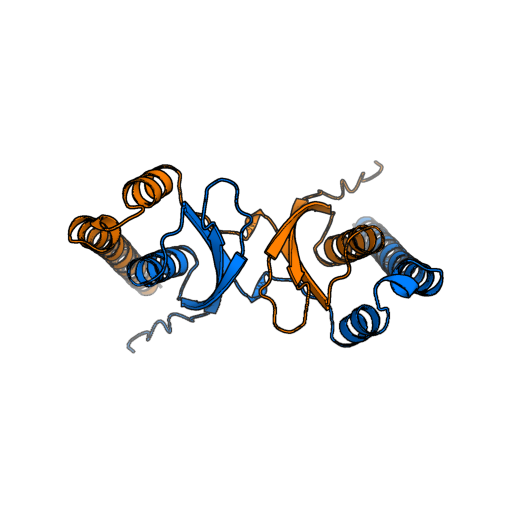1 15.781 18.703 1 49.69 115 LYS A O 1
ATOM 973 N N . LYS A 1 116 ? -31.297 14.883 19.703 1 41.56 116 LYS A N 1
ATOM 974 C CA . LYS A 1 116 ? -32.312 13.859 20 1 41.56 116 LYS A CA 1
ATOM 975 C C . LYS A 1 116 ? -32.875 14.055 21.391 1 41.56 116 LYS A C 1
ATOM 977 O O . LYS A 1 116 ? -32.156 14.422 22.328 1 41.56 116 LYS A O 1
ATOM 982 N N . MET B 1 1 ? -22.438 11.508 30.406 1 33.06 1 MET B N 1
ATOM 983 C CA . MET B 1 1 ? -21.875 10.344 29.719 1 33.06 1 MET B CA 1
ATOM 984 C C . MET B 1 1 ? -20.875 10.781 28.656 1 33.06 1 MET B C 1
ATOM 986 O O . MET B 1 1 ? -21.25 11.469 27.703 1 33.06 1 MET B O 1
ATOM 990 N N . GLU B 1 2 ? -19.703 11.172 29 1 34.12 2 GLU B N 1
ATOM 991 C CA . GLU B 1 2 ? -18.609 11.641 28.156 1 34.12 2 GLU B CA 1
ATOM 992 C C . GLU B 1 2 ? -18.391 10.695 26.984 1 34.12 2 GLU B C 1
ATOM 994 O O . GLU B 1 2 ? -18.188 9.5 27.172 1 34.12 2 GLU B O 1
ATOM 999 N N . THR B 1 3 ? -19.141 10.844 25.969 1 38.94 3 THR B N 1
ATOM 1000 C CA . THR B 1 3 ? -18.922 10.016 24.781 1 38.94 3 THR B CA 1
ATOM 1001 C C . THR B 1 3 ? -17.438 9.906 24.469 1 38.94 3 THR B C 1
ATOM 1003 O O . THR B 1 3 ? -16.797 10.906 24.109 1 38.94 3 THR B O 1
ATOM 1006 N N . ASN B 1 4 ? -16.688 9.32 25.219 1 41.44 4 ASN B N 1
ATOM 1007 C CA . ASN B 1 4 ? -15.32 8.922 24.953 1 41.44 4 ASN B CA 1
ATOM 1008 C C . ASN B 1 4 ? -15.141 8.484 23.5 1 41.44 4 ASN B C 1
ATOM 1010 O O . ASN B 1 4 ? -15.531 7.379 23.125 1 41.44 4 ASN B O 1
ATOM 1014 N N . LYS B 1 5 ? -15.461 9.383 22.578 1 43.53 5 LYS B N 1
ATOM 1015 C CA . LYS B 1 5 ? -15.25 9.031 21.188 1 43.53 5 LYS B CA 1
ATOM 1016 C C . LYS B 1 5 ? -13.898 8.344 20.984 1 43.53 5 LYS B C 1
ATOM 1018 O O . LYS B 1 5 ? -12.852 8.977 21.125 1 43.53 5 LYS B O 1
ATOM 1023 N N . LYS B 1 6 ? -13.797 7.148 21.438 1 50 6 LYS B N 1
ATOM 1024 C CA . LYS B 1 6 ? -12.633 6.281 21.266 1 50 6 LYS B CA 1
ATOM 1025 C C . LYS B 1 6 ? -12.141 6.316 19.812 1 50 6 LYS B C 1
ATOM 1027 O O . LYS B 1 6 ? -12.859 5.918 18.906 1 50 6 LYS B O 1
ATOM 1032 N N . THR B 1 7 ? -11.523 7.465 19.547 1 59.59 7 THR B N 1
ATOM 1033 C CA . THR B 1 7 ? -10.906 7.465 18.219 1 59.59 7 THR B CA 1
ATOM 1034 C C . THR B 1 7 ? -10.203 6.137 17.953 1 59.59 7 THR B C 1
ATOM 1036 O O . THR B 1 7 ? -9.352 5.715 18.734 1 59.59 7 THR B O 1
ATOM 1039 N N . PHE B 1 8 ? -10.812 5.195 17.281 1 83.06 8 PHE B N 1
ATOM 1040 C CA . PHE B 1 8 ? -10.266 3.879 16.969 1 83.06 8 PHE B CA 1
ATOM 1041 C C . PHE B 1 8 ? -9.055 3.998 16.047 1 83.06 8 PHE B C 1
ATOM 1043 O O . PHE B 1 8 ? -9.172 4.539 14.945 1 83.06 8 PHE B O 1
ATOM 1050 N N . TYR B 1 9 ? -7.867 3.855 16.672 1 93.88 9 TYR B N 1
ATOM 1051 C CA . TYR B 1 9 ? -6.613 3.867 15.922 1 93.88 9 TYR B CA 1
ATOM 1052 C C . TYR B 1 9 ? -6.473 2.609 15.07 1 93.88 9 TYR B C 1
ATOM 1054 O O . TYR B 1 9 ? -6.844 1.516 15.5 1 93.88 9 TYR B O 1
ATOM 1062 N N . GLN B 1 10 ? -6.074 2.879 13.867 1 97.44 10 GLN B N 1
ATOM 1063 C CA . GLN B 1 10 ? -5.781 1.78 12.953 1 97.44 10 GLN B CA 1
ATOM 1064 C C . GLN B 1 10 ? -4.305 1.762 12.57 1 97.44 10 GLN B C 1
ATOM 1066 O O . GLN B 1 10 ? -3.609 2.77 12.711 1 97.44 10 GLN B O 1
ATOM 1071 N N . GLU B 1 11 ? -3.916 0.621 12.133 1 98.19 11 GLU B N 1
ATOM 1072 C CA . GLU B 1 11 ? -2.527 0.47 11.711 1 98.19 11 GLU B CA 1
ATOM 1073 C C . GLU B 1 11 ? -2.355 0.849 10.242 1 98.19 11 GLU B C 1
ATOM 1075 O O . GLU B 1 11 ? -3.102 0.373 9.383 1 98.19 11 GLU B O 1
ATOM 1080 N N . TYR B 1 12 ? -1.389 1.699 10 1 98.69 12 TYR B N 1
ATOM 1081 C CA . TYR B 1 12 ? -1.063 2.131 8.648 1 98.69 12 TYR B CA 1
ATOM 1082 C C . TYR B 1 12 ? 0.364 1.742 8.273 1 98.69 12 TYR B C 1
ATOM 1084 O O . TYR B 1 12 ? 1.271 1.833 9.109 1 98.69 12 TYR B O 1
ATOM 1092 N N . GLU B 1 13 ? 0.52 1.28 7.059 1 98.88 13 GLU B N 1
ATOM 1093 C CA . GLU B 1 13 ? 1.837 1.01 6.492 1 98.88 13 GLU B CA 1
ATOM 1094 C C . GLU B 1 13 ? 2.355 2.207 5.699 1 98.88 13 GLU B C 1
ATOM 1096 O O . GLU B 1 13 ? 1.619 2.801 4.906 1 98.88 13 GLU B O 1
ATOM 1101 N N . VAL B 1 14 ? 3.65 2.502 5.863 1 98.81 14 VAL B N 1
ATOM 1102 C CA . VAL B 1 14 ? 4.234 3.691 5.254 1 98.81 14 VAL B CA 1
ATOM 1103 C C . VAL B 1 14 ? 5.273 3.281 4.215 1 98.81 14 VAL B C 1
ATOM 1105 O O . VAL B 1 14 ? 6.188 2.508 4.512 1 98.81 14 VAL B O 1
ATOM 1108 N N . PHE B 1 15 ? 5.102 3.82 3.059 1 98.62 15 PHE B N 1
ATOM 1109 C CA . PHE B 1 15 ? 6.035 3.646 1.952 1 98.62 15 PHE B CA 1
ATOM 1110 C C . PHE B 1 15 ? 6.652 4.98 1.551 1 98.62 15 PHE B C 1
ATOM 1112 O O . PHE B 1 15 ? 6.004 6.027 1.648 1 98.62 15 PHE B O 1
ATOM 1119 N N . SER B 1 16 ? 7.879 4.922 1.055 1 96.62 16 SER B N 1
ATOM 1120 C CA . SER B 1 16 ? 8.492 6.172 0.619 1 96.62 16 SER B CA 1
ATOM 1121 C C . SER B 1 16 ? 9.367 5.961 -0.614 1 96.62 16 SER B C 1
ATOM 1123 O O . SER B 1 16 ? 9.766 4.832 -0.91 1 96.62 16 SER B O 1
ATOM 1125 N N . LYS B 1 17 ? 9.586 7.074 -1.316 1 94.75 17 LYS B N 1
ATOM 1126 C CA . LYS B 1 17 ? 10.578 7.18 -2.377 1 94.75 17 LYS B CA 1
ATOM 1127 C C . LYS B 1 17 ? 11.773 8.023 -1.927 1 94.75 17 LYS B C 1
ATOM 1129 O O . LYS B 1 17 ? 11.602 9.148 -1.461 1 94.75 17 LYS B O 1
ATOM 1134 N N . ARG B 1 18 ? 12.891 7.387 -2.154 1 90.56 18 ARG B N 1
ATOM 1135 C CA . ARG B 1 18 ? 14.102 8.133 -1.803 1 90.56 18 ARG B CA 1
ATOM 1136 C C . ARG B 1 18 ? 14.391 9.219 -2.832 1 90.56 18 ARG B C 1
ATOM 1138 O O . ARG B 1 18 ? 14.758 10.336 -2.475 1 90.56 18 ARG B O 1
ATOM 1145 N N . THR B 1 19 ? 14.352 8.875 -4.047 1 90.12 19 THR B N 1
ATOM 1146 C CA . THR B 1 19 ? 14.5 9.789 -5.172 1 90.12 19 THR B CA 1
ATOM 1147 C C . THR B 1 19 ? 13.305 9.68 -6.117 1 90.12 19 THR B C 1
ATOM 1149 O O . THR B 1 19 ? 12.539 8.719 -6.055 1 90.12 19 THR B O 1
ATOM 1152 N N . PRO B 1 20 ? 13.148 10.633 -6.977 1 88.75 20 PRO B N 1
ATOM 1153 C CA . PRO B 1 20 ? 12.023 10.57 -7.914 1 88.75 20 PRO B CA 1
ATOM 1154 C C . PRO B 1 20 ? 12.055 9.32 -8.789 1 88.75 20 PRO B C 1
ATOM 1156 O O . PRO B 1 20 ? 11 8.844 -9.227 1 88.75 20 PRO B O 1
ATOM 1159 N N . ASN B 1 21 ? 13.203 8.758 -8.953 1 93.94 21 ASN B N 1
ATOM 1160 C CA . ASN B 1 21 ? 13.336 7.617 -9.844 1 93.94 21 ASN B CA 1
ATOM 1161 C C . ASN B 1 21 ? 13.344 6.297 -9.078 1 93.94 21 ASN B C 1
ATOM 1163 O O . ASN B 1 21 ? 13.359 5.223 -9.68 1 93.94 21 ASN B O 1
ATOM 1167 N N . SER B 1 22 ? 13.281 6.418 -7.809 1 94.75 22 SER B N 1
ATOM 1168 C CA . SER B 1 22 ? 13.266 5.207 -6.992 1 94.75 22 SER B CA 1
ATOM 1169 C C . SER B 1 22 ? 11.859 4.633 -6.887 1 94.75 22 SER B C 1
ATOM 1171 O O . SER B 1 22 ? 10.875 5.34 -7.094 1 94.75 22 SER B O 1
ATOM 1173 N N . SER B 1 23 ? 11.828 3.377 -6.625 1 97.19 23 SER B N 1
ATOM 1174 C CA . SER B 1 23 ? 10.547 2.75 -6.309 1 97.19 23 SER B CA 1
ATOM 1175 C C . SER B 1 23 ? 10.141 3.027 -4.867 1 97.19 23 SER B C 1
ATOM 1177 O O . SER B 1 23 ? 10.992 3.191 -3.994 1 97.19 23 SER B O 1
ATOM 1179 N N . PHE B 1 24 ? 8.82 3.029 -4.66 1 98 24 PHE B N 1
ATOM 1180 C CA . PHE B 1 24 ? 8.359 3.09 -3.281 1 98 24 PHE B CA 1
ATOM 1181 C C . PHE B 1 24 ? 8.828 1.872 -2.496 1 98 24 PHE B C 1
ATOM 1183 O O . PHE B 1 24 ? 8.766 0.746 -2.992 1 98 24 PHE B O 1
ATOM 1190 N N . GLN B 1 25 ? 9.266 2.127 -1.307 1 98 25 GLN B N 1
ATOM 1191 C CA . GLN B 1 25 ? 9.719 1.068 -0.406 1 98 25 GLN B CA 1
ATOM 1192 C C . GLN B 1 25 ? 8.992 1.145 0.935 1 98 25 GLN B C 1
ATOM 1194 O O . GLN B 1 25 ? 8.797 2.232 1.479 1 98 25 GLN B O 1
ATOM 1199 N N . HIS B 1 26 ? 8.664 0.01 1.404 1 98.62 26 HIS B N 1
ATOM 1200 C CA . HIS B 1 26 ? 8.07 -0.025 2.736 1 98.62 26 HIS B CA 1
ATOM 1201 C C . HIS B 1 26 ? 9.078 0.375 3.803 1 98.62 26 HIS B C 1
ATOM 1203 O O . HIS B 1 26 ? 10.219 -0.103 3.795 1 98.62 26 HIS B O 1
ATOM 1209 N N . GLN B 1 27 ? 8.633 1.193 4.742 1 97.56 27 GLN B N 1
ATOM 1210 C CA . GLN B 1 27 ? 9.562 1.713 5.738 1 97.56 27 GLN B CA 1
ATOM 1211 C C . GLN B 1 27 ? 9.156 1.292 7.148 1 97.56 27 GLN B C 1
ATOM 1213 O O . GLN B 1 27 ? 9.938 0.664 7.863 1 97.56 27 GLN B O 1
ATOM 1218 N N . PHE B 1 28 ? 7.91 1.612 7.555 1 98.12 28 PHE B N 1
ATOM 1219 C CA . PHE B 1 28 ? 7.445 1.283 8.898 1 98.12 28 PHE B CA 1
ATOM 1220 C C . PHE B 1 28 ? 5.922 1.314 8.969 1 98.12 28 PHE B C 1
ATOM 1222 O O . PHE B 1 28 ? 5.258 1.662 7.984 1 98.12 28 PHE B O 1
ATOM 1229 N N . SER B 1 29 ? 5.453 0.878 10.062 1 98.69 29 SER B N 1
ATOM 1230 C CA . SER B 1 29 ? 4.031 0.981 10.367 1 98.69 29 SER B CA 1
ATOM 1231 C C . SER B 1 29 ? 3.781 1.983 11.492 1 98.69 29 SER B C 1
ATOM 1233 O O . SER B 1 29 ? 4.695 2.311 12.25 1 98.69 29 SER B O 1
ATOM 1235 N N . LEU B 1 30 ? 2.535 2.543 11.531 1 98.5 30 LEU B N 1
ATOM 1236 C CA . LEU B 1 30 ? 2.172 3.438 12.617 1 98.5 30 LEU B CA 1
ATOM 1237 C C . LEU B 1 30 ? 0.67 3.391 12.883 1 98.5 30 LEU B C 1
ATOM 1239 O O . LEU B 1 30 ? -0.1 2.943 12.031 1 98.5 30 LEU B O 1
ATOM 1243 N N . LEU B 1 31 ? 0.313 3.77 14.062 1 97.94 31 LEU B N 1
ATOM 1244 C CA . LEU B 1 31 ? -1.095 3.855 14.438 1 97.94 31 LEU B CA 1
ATOM 1245 C C . LEU B 1 31 ? -1.618 5.277 14.258 1 97.94 31 LEU B C 1
ATOM 1247 O O . LEU B 1 31 ? -0.972 6.238 14.688 1 97.94 31 LEU B O 1
ATOM 1251 N N . ALA B 1 32 ? -2.795 5.434 13.602 1 96.69 32 ALA B N 1
ATOM 1252 C CA . ALA B 1 32 ? -3.42 6.738 13.383 1 96.69 32 ALA B CA 1
ATOM 1253 C C . ALA B 1 32 ? -4.938 6.605 13.273 1 96.69 32 ALA B C 1
ATOM 1255 O O . ALA B 1 32 ? -5.453 5.535 12.953 1 96.69 32 ALA B O 1
ATOM 1256 N N . PRO B 1 33 ? -5.59 7.664 13.594 1 93.81 33 PRO B N 1
ATOM 1257 C CA . PRO B 1 33 ? -7.051 7.59 13.523 1 93.81 33 PRO B CA 1
ATOM 1258 C C . PRO B 1 33 ? -7.57 7.559 12.086 1 93.81 33 PRO B C 1
ATOM 1260 O O . PRO B 1 33 ? -8.68 7.086 11.836 1 93.81 33 PRO B O 1
ATOM 1263 N N . ASN B 1 34 ? -6.742 8.133 11.141 1 94.06 34 ASN B N 1
ATOM 1264 C CA . ASN B 1 34 ? -7.121 8.133 9.727 1 94.06 34 ASN B CA 1
ATOM 1265 C C . ASN B 1 34 ? -5.906 8.305 8.82 1 94.06 34 ASN B C 1
ATOM 1267 O O . ASN B 1 34 ? -4.793 8.523 9.305 1 94.06 34 ASN B O 1
ATOM 1271 N N . ALA B 1 35 ? -6.148 8.25 7.594 1 96.19 35 ALA B N 1
ATOM 1272 C CA . ALA B 1 35 ? -5.055 8.258 6.629 1 96.19 35 ALA B CA 1
ATOM 1273 C C . ALA B 1 35 ? -4.359 9.617 6.602 1 96.19 35 ALA B C 1
ATOM 1275 O O . ALA B 1 35 ? -3.139 9.695 6.438 1 96.19 35 ALA B O 1
ATOM 1276 N N . ASP B 1 36 ? -5.141 10.68 6.652 1 93.5 36 ASP B N 1
ATOM 1277 C CA . ASP B 1 36 ? -4.559 12.016 6.625 1 93.5 36 ASP B CA 1
ATOM 1278 C C . ASP B 1 36 ? -3.6 12.227 7.797 1 93.5 36 ASP B C 1
ATOM 1280 O O . ASP B 1 36 ? -2.492 12.734 7.613 1 93.5 36 ASP B O 1
ATOM 1284 N N . MET B 1 37 ? -4.023 11.789 8.914 1 94.12 37 MET B N 1
ATOM 1285 C CA . MET B 1 37 ? -3.174 11.898 10.094 1 94.12 37 MET B CA 1
ATOM 1286 C C . MET B 1 37 ? -1.968 10.977 9.984 1 94.12 37 MET B C 1
ATOM 1288 O O . MET B 1 37 ? -0.856 11.344 10.367 1 94.12 37 MET B O 1
ATOM 1292 N N . ALA B 1 38 ? -2.195 9.82 9.5 1 97.19 38 ALA B N 1
ATOM 1293 C CA . ALA B 1 38 ? -1.085 8.898 9.281 1 97.19 38 ALA B CA 1
ATOM 1294 C C . ALA B 1 38 ? -0.01 9.531 8.406 1 97.19 38 ALA B C 1
ATOM 1296 O O . ALA B 1 38 ? 1.186 9.375 8.664 1 97.19 38 ALA B O 1
ATOM 1297 N N . LEU B 1 39 ? -0.431 10.234 7.387 1 95.75 39 LEU B N 1
ATOM 1298 C CA . LEU B 1 39 ? 0.503 10.867 6.461 1 95.75 39 LEU B CA 1
ATOM 1299 C C . LEU B 1 39 ? 1.313 11.953 7.156 1 95.75 39 LEU B C 1
ATOM 1301 O O . LEU B 1 39 ? 2.525 12.055 6.957 1 95.75 39 LEU B O 1
ATOM 1305 N N . VAL B 1 40 ? 0.653 12.711 7.938 1 92.62 40 VAL B N 1
ATOM 1306 C CA . VAL B 1 40 ? 1.336 13.773 8.672 1 92.62 40 VAL B CA 1
ATOM 1307 C C . VAL B 1 40 ? 2.361 13.164 9.625 1 92.62 40 VAL B C 1
ATOM 1309 O O . VAL B 1 40 ? 3.502 13.625 9.695 1 92.62 40 VAL B O 1
ATOM 1312 N N . MET B 1 41 ? 1.966 12.164 10.336 1 95.19 41 MET B N 1
ATOM 1313 C CA . MET B 1 41 ? 2.867 11.484 11.258 1 95.19 41 MET B CA 1
ATOM 1314 C C . MET B 1 4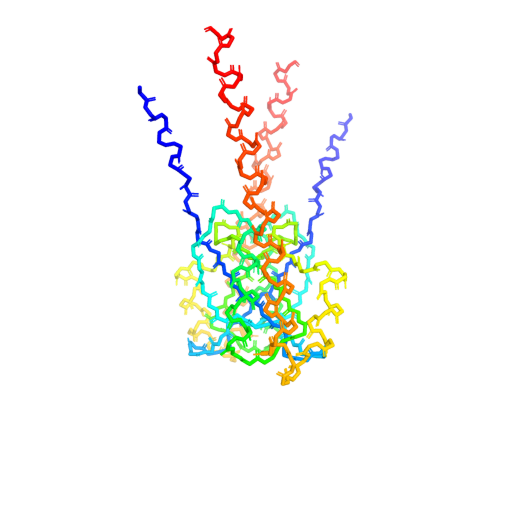1 ? 4.055 10.883 10.508 1 95.19 41 MET B C 1
ATOM 1316 O O . MET B 1 41 ? 5.184 10.922 11 1 95.19 41 MET B O 1
ATOM 1320 N N . ALA B 1 42 ? 3.797 10.305 9.367 1 95.81 42 ALA B N 1
ATOM 1321 C CA . ALA B 1 42 ? 4.879 9.766 8.539 1 95.81 42 ALA B CA 1
ATOM 1322 C C . ALA B 1 42 ? 5.855 10.867 8.141 1 95.81 42 ALA B C 1
ATOM 1324 O O . ALA B 1 42 ? 7.074 10.688 8.211 1 95.81 42 ALA B O 1
ATOM 1325 N N . GLN B 1 43 ? 5.363 11.992 7.711 1 91.5 43 GLN B N 1
ATOM 1326 C CA . GLN B 1 43 ? 6.199 13.125 7.332 1 91.5 43 GLN B CA 1
ATOM 1327 C C . GLN B 1 43 ? 7.09 13.562 8.492 1 91.5 43 GLN B C 1
ATOM 1329 O O . GLN B 1 43 ? 8.273 13.852 8.297 1 91.5 43 GLN B O 1
ATOM 1334 N N . GLU B 1 44 ? 6.52 13.57 9.641 1 90.19 44 GLU B N 1
ATOM 1335 C CA . GLU B 1 44 ? 7.285 13.93 10.836 1 90.19 44 GLU B CA 1
ATOM 1336 C C . GLU B 1 44 ? 8.43 12.945 11.062 1 90.19 44 GLU B C 1
ATOM 1338 O O . GLU B 1 44 ? 9.539 13.352 11.43 1 90.19 44 GLU B O 1
ATOM 1343 N N . ASN B 1 45 ? 8.117 11.758 10.93 1 91.12 45 ASN B N 1
ATOM 1344 C CA . ASN B 1 45 ? 9.133 10.734 11.109 1 91.12 45 ASN B CA 1
ATOM 1345 C C . ASN B 1 45 ? 10.297 10.914 10.133 1 91.12 45 ASN B C 1
ATOM 1347 O O . ASN B 1 45 ? 11.461 10.812 10.523 1 91.12 45 ASN B O 1
ATOM 1351 N N . PHE B 1 46 ? 9.922 11.219 8.891 1 90.56 46 PHE B N 1
ATOM 1352 C CA . PHE B 1 46 ? 10.961 11.328 7.875 1 90.56 46 PHE B CA 1
ATOM 1353 C C . PHE B 1 46 ? 11.773 12.609 8.062 1 90.56 46 PHE B C 1
ATOM 1355 O O . PHE B 1 46 ? 12.906 12.703 7.598 1 90.56 46 PHE B O 1
ATOM 1362 N N . MET B 1 47 ? 11.219 13.562 8.695 1 84.62 47 MET B N 1
ATOM 1363 C CA . MET B 1 47 ? 11.984 14.773 8.992 1 84.62 47 MET B CA 1
ATOM 1364 C C . MET B 1 47 ? 13.188 14.453 9.867 1 84.62 47 MET B C 1
ATOM 1366 O O . MET B 1 47 ? 14.203 15.148 9.812 1 84.62 47 MET B O 1
ATOM 1370 N N . ARG B 1 48 ? 12.961 13.383 10.578 1 84.25 48 ARG B N 1
ATOM 1371 C CA . ARG B 1 48 ? 14.031 12.977 11.484 1 84.25 48 ARG B CA 1
ATOM 1372 C C . ARG B 1 48 ? 14.82 11.805 10.922 1 84.25 48 ARG B C 1
ATOM 1374 O O . ARG B 1 48 ? 15.656 11.211 11.609 1 84.25 48 ARG B O 1
ATOM 1381 N N . ARG B 1 49 ? 14.523 11.477 9.742 1 85.38 49 ARG B N 1
ATOM 1382 C CA . ARG B 1 49 ? 15.156 10.344 9.086 1 85.38 49 ARG B CA 1
ATOM 1383 C C . ARG B 1 49 ? 15.727 10.734 7.73 1 85.38 49 ARG B C 1
ATOM 1385 O O . ARG B 1 49 ? 16.047 11.906 7.5 1 85.38 49 ARG B O 1
ATOM 1392 N N . GLU B 1 50 ? 15.859 9.773 6.906 1 83.06 50 GLU B N 1
ATOM 1393 C CA . GLU B 1 50 ? 16.391 10.008 5.57 1 83.06 50 GLU B CA 1
ATOM 1394 C C . GLU B 1 50 ? 15.391 10.773 4.707 1 83.06 50 GLU B C 1
ATOM 1396 O O . GLU B 1 50 ? 14.18 10.57 4.82 1 83.06 50 GLU B O 1
ATOM 1401 N N . PRO B 1 51 ? 15.984 11.633 3.902 1 83.56 51 PRO B N 1
ATOM 1402 C CA . PRO B 1 51 ? 15.109 12.383 3.002 1 83.56 51 PRO B CA 1
ATOM 1403 C C . PRO B 1 51 ? 14.328 11.477 2.047 1 83.56 51 PRO B C 1
ATOM 1405 O O . PRO B 1 51 ? 14.852 10.453 1.609 1 83.56 51 PRO B O 1
ATOM 1408 N N . VAL B 1 52 ? 13.109 11.953 1.767 1 90.38 52 VAL B N 1
ATOM 1409 C CA . VAL B 1 52 ? 12.258 11.242 0.815 1 90.38 52 VAL B CA 1
ATOM 1410 C C . VAL B 1 52 ? 11.617 12.234 -0.15 1 90.38 52 VAL B C 1
ATOM 1412 O O . VAL B 1 52 ? 11.453 13.414 0.179 1 90.38 52 VAL B O 1
ATOM 1415 N N . THR B 1 53 ? 11.25 11.773 -1.294 1 90.25 53 THR B N 1
ATOM 1416 C CA . THR B 1 53 ? 10.656 12.641 -2.305 1 90.25 53 THR B CA 1
ATOM 1417 C C . THR B 1 53 ? 9.148 12.406 -2.389 1 90.25 53 THR B C 1
ATOM 1419 O O . THR B 1 53 ? 8.414 13.234 -2.947 1 90.25 53 THR B O 1
ATOM 1422 N N . ASP B 1 54 ? 8.719 11.281 -1.84 1 94.5 54 ASP B N 1
ATOM 1423 C CA . ASP B 1 54 ? 7.305 10.93 -1.89 1 94.5 54 ASP B CA 1
ATOM 1424 C C . ASP B 1 54 ? 6.945 9.922 -0.799 1 94.5 54 ASP B C 1
ATOM 1426 O O . ASP B 1 54 ? 7.82 9.219 -0.286 1 94.5 54 ASP B O 1
ATOM 1430 N N . ILE B 1 55 ? 5.625 9.945 -0.437 1 96.19 55 ILE B N 1
ATOM 1431 C CA . ILE B 1 55 ? 5.156 9.07 0.636 1 96.19 55 ILE B CA 1
ATOM 1432 C C . ILE B 1 55 ? 3.773 8.531 0.289 1 96.19 55 ILE B C 1
ATOM 1434 O O . ILE B 1 55 ? 2.916 9.266 -0.207 1 96.19 55 ILE B O 1
ATOM 1438 N N . TRP B 1 56 ? 3.572 7.258 0.54 1 98.56 56 TRP B N 1
ATOM 1439 C CA . TRP B 1 56 ? 2.262 6.617 0.533 1 98.56 56 TRP B CA 1
ATOM 1440 C C . TRP B 1 56 ? 1.929 6.039 1.906 1 98.56 56 TRP B C 1
ATOM 1442 O O . TRP B 1 56 ? 2.793 5.461 2.568 1 98.56 56 TRP B O 1
ATOM 1452 N N . VAL B 1 57 ? 0.764 6.191 2.285 1 98.69 57 VAL B N 1
ATOM 1453 C CA . VAL B 1 57 ? 0.275 5.496 3.471 1 98.69 57 VAL B CA 1
ATOM 1454 C C . VAL B 1 57 ? -0.935 4.637 3.105 1 98.69 57 VAL B C 1
ATOM 1456 O O . VAL B 1 57 ? -1.784 5.059 2.314 1 98.69 57 VAL B O 1
ATOM 1459 N N . VAL B 1 58 ? -0.975 3.455 3.676 1 98.81 58 VAL B N 1
ATOM 1460 C CA . VAL B 1 58 ? -2.037 2.5 3.373 1 98.81 58 VAL B CA 1
ATOM 1461 C C . VAL B 1 58 ? -2.537 1.86 4.668 1 98.81 58 VAL B C 1
ATOM 1463 O O . VAL B 1 58 ? -1.741 1.424 5.5 1 98.81 58 VAL B O 1
ATOM 1466 N N . ASN B 1 59 ? -3.84 1.896 4.816 1 98.69 59 ASN B N 1
ATOM 1467 C CA . ASN B 1 59 ? -4.387 1.125 5.926 1 98.69 59 ASN B CA 1
ATOM 1468 C C . ASN B 1 59 ? -4.039 -0.356 5.805 1 98.69 59 ASN B C 1
ATOM 1470 O O . ASN B 1 59 ? -4.215 -0.954 4.742 1 98.69 59 ASN B O 1
ATOM 1474 N N . ARG B 1 60 ? -3.572 -0.923 6.828 1 98.19 60 ARG B N 1
ATOM 1475 C CA . ARG B 1 60 ? -3.158 -2.324 6.816 1 98.19 60 ARG B CA 1
ATOM 1476 C C . ARG B 1 60 ? -4.301 -3.227 6.363 1 98.19 60 ARG B C 1
ATOM 1478 O O . ARG B 1 60 ? -4.074 -4.227 5.68 1 98.19 60 ARG B O 1
ATOM 1485 N N . THR B 1 61 ? -5.52 -2.869 6.703 1 97.75 61 THR B N 1
ATOM 1486 C CA . THR B 1 61 ? -6.676 -3.697 6.383 1 97.75 61 THR B CA 1
ATOM 1487 C C . THR B 1 61 ? -6.934 -3.713 4.879 1 97.75 61 THR B C 1
ATOM 1489 O O . THR B 1 61 ? -7.676 -4.559 4.379 1 97.75 61 THR B O 1
ATOM 1492 N N . ASP B 1 62 ? -6.355 -2.82 4.199 1 98.31 62 ASP B N 1
ATOM 1493 C CA . ASP B 1 62 ? -6.586 -2.703 2.762 1 98.31 62 ASP B CA 1
ATOM 1494 C C . ASP B 1 62 ? -5.48 -3.396 1.969 1 98.31 62 ASP B C 1
ATOM 1496 O O . ASP B 1 62 ? -5.469 -3.35 0.737 1 98.31 62 ASP B O 1
ATOM 1500 N N . ILE B 1 63 ? -4.598 -4.031 2.646 1 98.62 63 ILE B N 1
ATOM 1501 C CA . ILE B 1 63 ? -3.504 -4.754 2.006 1 98.62 63 ILE B CA 1
ATOM 1502 C C . ILE B 1 63 ? -3.84 -6.238 1.925 1 98.62 63 ILE B C 1
ATOM 1504 O O . ILE B 1 63 ? -4.133 -6.871 2.943 1 98.62 63 ILE B O 1
ATOM 1508 N N . ARG B 1 64 ? -3.818 -6.719 0.712 1 97.75 64 ARG B N 1
ATOM 1509 C CA . ARG B 1 64 ? -4.008 -8.156 0.509 1 97.75 64 ARG B CA 1
ATOM 1510 C C . ARG B 1 64 ? -2.67 -8.859 0.302 1 97.75 64 ARG B C 1
ATOM 1512 O O . ARG B 1 64 ? -1.989 -8.625 -0.699 1 97.75 64 ARG B O 1
ATOM 1519 N N . GLY B 1 65 ? -2.35 -9.68 1.166 1 96.81 65 GLY B N 1
ATOM 1520 C CA . GLY B 1 65 ? -1.117 -10.453 1.076 1 96.81 65 GLY B CA 1
ATOM 1521 C C . GLY B 1 65 ? -1.344 -11.906 0.705 1 96.81 65 GLY B C 1
ATOM 1522 O O . GLY B 1 65 ? -2.486 -12.336 0.542 1 96.81 65 GLY B O 1
ATOM 1523 N N . ILE B 1 66 ? -0.263 -12.578 0.561 1 92 66 ILE B N 1
ATOM 1524 C CA . ILE B 1 66 ? -0.331 -14.008 0.305 1 92 66 ILE B CA 1
ATOM 1525 C C . ILE B 1 66 ? -0.58 -14.758 1.613 1 92 66 ILE B C 1
ATOM 1527 O O . ILE B 1 66 ? -0.156 -14.305 2.682 1 92 66 ILE B O 1
ATOM 1531 N N . ASN B 1 67 ? -1.32 -15.727 1.46 1 90.06 67 ASN B N 1
ATOM 1532 C CA . ASN B 1 67 ? -1.547 -16.516 2.672 1 90.06 67 ASN B CA 1
ATOM 1533 C C . ASN B 1 67 ? -0.346 -17.391 3.004 1 90.06 67 ASN B C 1
ATOM 1535 O O . ASN B 1 67 ? 0.546 -17.562 2.174 1 90.06 67 ASN B O 1
ATOM 1539 N N . PRO B 1 68 ? -0.287 -17.828 4.191 1 88.19 68 PRO B N 1
ATOM 1540 C CA . PRO B 1 68 ? 0.878 -18.594 4.641 1 88.19 68 PRO B CA 1
ATOM 1541 C C . PRO B 1 68 ? 1.189 -19.781 3.734 1 88.19 68 PRO B C 1
ATOM 1543 O O . PRO B 1 68 ? 2.359 -20.078 3.477 1 88.19 68 PRO B O 1
ATOM 1546 N N . GLU B 1 69 ? 0.195 -20.484 3.338 1 82.69 69 GLU B N 1
ATOM 1547 C CA . GLU B 1 69 ? 0.411 -21.625 2.467 1 82.69 69 GLU B CA 1
ATOM 1548 C C . GLU B 1 69 ? 1.02 -21.203 1.133 1 82.69 69 GLU B C 1
ATOM 1550 O O . GLU B 1 69 ? 1.933 -21.859 0.626 1 82.69 69 GLU B O 1
ATOM 1555 N N . GLU B 1 70 ? 0.509 -20.188 0.625 1 79.5 70 GLU B N 1
ATOM 1556 C CA . GLU B 1 70 ? 1.02 -19.641 -0.63 1 79.5 70 GLU B CA 1
ATOM 1557 C C . GLU B 1 70 ? 2.457 -19.156 -0.477 1 79.5 70 GLU B C 1
ATOM 1559 O O . GLU B 1 70 ? 3.27 -19.312 -1.393 1 79.5 70 GLU B O 1
ATOM 1564 N N . LYS B 1 71 ? 2.668 -18.578 0.642 1 83.88 71 LYS B N 1
ATOM 1565 C CA . LYS B 1 71 ? 4.004 -18.062 0.936 1 83.88 71 LYS B CA 1
ATOM 1566 C C . LYS B 1 71 ? 5.039 -19.188 0.916 1 83.88 71 LYS B C 1
ATOM 1568 O O . LYS B 1 71 ? 6.148 -19.016 0.415 1 83.88 71 LYS B O 1
ATOM 1573 N N . GLN B 1 72 ? 4.699 -20.25 1.433 1 81.12 72 GLN B N 1
ATOM 1574 C CA . GLN B 1 72 ? 5.578 -21.406 1.454 1 81.12 72 GLN B CA 1
ATOM 1575 C C . GLN B 1 72 ? 5.875 -21.906 0.041 1 81.12 72 GLN B C 1
ATOM 1577 O O . GLN B 1 72 ? 7.004 -22.297 -0.26 1 81.12 72 GLN B O 1
ATOM 1582 N N . ILE B 1 73 ? 4.875 -21.812 -0.74 1 76.44 73 ILE B N 1
ATOM 1583 C CA . ILE B 1 73 ? 5.027 -22.25 -2.121 1 76.44 73 ILE B CA 1
ATOM 1584 C C . ILE B 1 73 ? 5.977 -21.312 -2.861 1 76.44 73 ILE B C 1
ATOM 1586 O O . ILE B 1 73 ? 6.848 -21.766 -3.611 1 76.44 73 ILE B O 1
ATOM 1590 N N . LEU B 1 74 ? 5.75 -20.062 -2.637 1 77.5 74 LEU B N 1
ATOM 1591 C CA . LEU B 1 74 ? 6.59 -19.047 -3.256 1 77.5 74 LEU B CA 1
ATOM 1592 C C . LEU B 1 74 ? 8.055 -19.234 -2.867 1 77.5 74 LEU B C 1
ATOM 1594 O O . LEU B 1 74 ? 8.945 -19.078 -3.703 1 77.5 74 LEU B O 1
ATOM 1598 N N . ALA B 1 75 ? 8.227 -19.469 -1.605 1 74 75 ALA B N 1
ATOM 1599 C CA . ALA B 1 75 ? 9.57 -19.609 -1.065 1 74 75 ALA B CA 1
ATOM 1600 C C . ALA B 1 75 ? 10.258 -20.859 -1.619 1 74 75 ALA B C 1
ATOM 1602 O O . ALA B 1 75 ? 11.477 -20.875 -1.816 1 74 75 ALA B O 1
ATOM 1603 N N . ARG B 1 76 ? 9.484 -21.859 -1.598 1 68.19 76 ARG B N 1
ATOM 1604 C CA . ARG B 1 76 ? 10.023 -23.125 -2.096 1 68.19 76 ARG B CA 1
ATOM 1605 C C . ARG B 1 76 ? 10.367 -23.016 -3.578 1 68.19 76 ARG B C 1
ATOM 1607 O O . ARG B 1 76 ? 11.273 -23.703 -4.059 1 68.19 76 ARG B O 1
ATOM 1614 N N . LEU B 1 77 ? 9.477 -22.172 -4.172 1 60.88 77 LEU B N 1
ATOM 1615 C CA . LEU B 1 77 ? 9.641 -22.031 -5.617 1 60.88 77 LEU B CA 1
ATOM 1616 C C . LEU B 1 77 ? 10.703 -20.984 -5.945 1 60.88 77 LEU B C 1
ATOM 1618 O O . LEU B 1 77 ? 10.789 -20.531 -7.082 1 60.88 77 LEU B O 1
ATOM 1622 N N . ASP B 1 78 ? 11.281 -20.531 -4.914 1 58 78 ASP B N 1
ATOM 1623 C CA . ASP B 1 78 ? 12.289 -19.5 -5.152 1 58 78 ASP B CA 1
ATOM 1624 C C . ASP B 1 78 ? 12.789 -19.547 -6.594 1 58 78 ASP B C 1
ATOM 1626 O O . ASP B 1 78 ? 12.875 -18.516 -7.262 1 58 78 ASP B O 1
ATOM 1630 N N . ASN B 1 79 ? 13.602 -20.484 -6.938 1 58.38 79 ASN B N 1
ATOM 1631 C CA . ASN B 1 79 ? 14.461 -20.422 -8.117 1 58.38 79 ASN B CA 1
ATOM 1632 C C . ASN B 1 79 ? 13.734 -20.906 -9.367 1 58.38 79 ASN B C 1
ATOM 1634 O O . ASN B 1 79 ? 12.508 -20.797 -9.461 1 58.38 79 ASN B O 1
ATOM 1638 N N . LYS B 1 80 ? 14.328 -21.828 -9.914 1 62.38 80 LYS B N 1
ATOM 1639 C CA . LYS B 1 80 ? 14.188 -22.438 -11.234 1 62.38 80 LYS B CA 1
ATOM 1640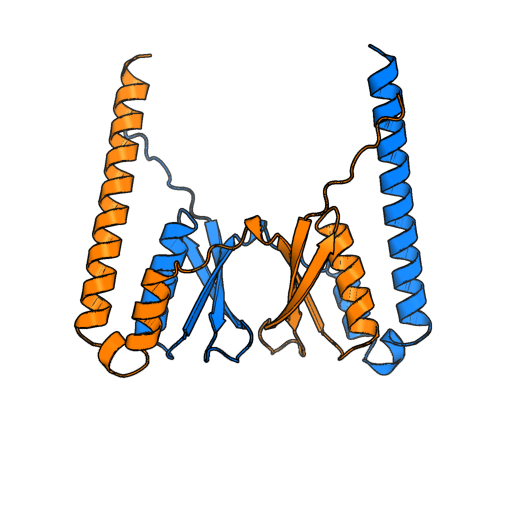 C C . LYS B 1 80 ? 12.875 -23.203 -11.344 1 62.38 80 LYS B C 1
ATOM 1642 O O . LYS B 1 80 ? 12.219 -23.188 -12.391 1 62.38 80 LYS B O 1
ATOM 1647 N N . GLN B 1 81 ? 12.406 -23.516 -10.148 1 66.62 81 GLN B N 1
ATOM 1648 C CA . GLN B 1 81 ? 11.266 -24.422 -10.195 1 66.62 81 GLN B CA 1
ATOM 1649 C C . GLN B 1 81 ? 9.953 -23.656 -10.305 1 66.62 81 GLN B C 1
ATOM 1651 O O . GLN B 1 81 ? 8.984 -24.141 -10.891 1 66.62 81 GLN B O 1
ATOM 1656 N N . TYR B 1 82 ? 9.859 -22.469 -9.648 1 69.69 82 TYR B N 1
ATOM 1657 C CA . TYR B 1 82 ? 8.656 -21.656 -9.742 1 69.69 82 TYR B CA 1
ATOM 1658 C C . TYR B 1 82 ? 8.367 -21.266 -11.188 1 69.69 82 TYR B C 1
ATOM 1660 O O . TYR B 1 82 ? 7.207 -21.141 -11.586 1 69.69 82 TYR B O 1
ATOM 1668 N N . ARG B 1 83 ? 9.438 -21.219 -11.805 1 71.19 83 ARG B N 1
ATOM 1669 C CA . ARG B 1 83 ? 9.305 -20.859 -13.219 1 71.19 83 ARG B CA 1
ATOM 1670 C C . ARG B 1 83 ? 9.102 -22.094 -14.086 1 71.19 83 ARG B C 1
ATOM 1672 O O . ARG B 1 83 ? 8.984 -21.984 -15.305 1 71.19 83 ARG B O 1
ATOM 1679 N N . THR B 1 84 ? 9.062 -23.188 -13.305 1 76.56 84 THR B N 1
ATOM 1680 C CA . THR B 1 84 ? 8.914 -24.438 -14.062 1 76.56 84 THR B CA 1
ATOM 1681 C C . THR B 1 84 ? 7.473 -24.922 -14.016 1 76.56 84 THR B C 1
ATOM 1683 O O . THR B 1 84 ? 6.555 -24.156 -13.742 1 76.56 84 THR B O 1
ATOM 1686 N N . THR B 1 85 ? 7.277 -26.172 -14.195 1 79.38 85 THR B N 1
ATOM 1687 C CA . THR B 1 85 ? 5.988 -26.844 -14.32 1 79.38 85 THR B CA 1
ATOM 1688 C C . THR B 1 85 ? 5.211 -26.766 -13.016 1 79.38 85 THR B C 1
ATOM 1690 O O . THR B 1 85 ? 3.994 -26.578 -13.016 1 79.38 85 THR B O 1
ATOM 1693 N N . LYS B 1 86 ? 5.91 -26.734 -11.945 1 78.06 86 LYS B N 1
ATOM 1694 C CA . LYS B 1 86 ? 5.238 -26.75 -10.648 1 78.06 86 LYS B CA 1
ATOM 1695 C C . LYS B 1 86 ? 4.535 -25.422 -10.391 1 78.06 86 LYS B C 1
ATOM 1697 O O . LYS B 1 86 ? 3.377 -25.391 -9.969 1 78.06 86 LYS B O 1
ATOM 1702 N N . GLY B 1 87 ? 5.258 -24.375 -10.594 1 78.94 87 GLY B N 1
ATOM 1703 C CA . GLY B 1 87 ? 4.672 -23.062 -10.43 1 78.94 87 GLY B CA 1
ATOM 1704 C C . GLY B 1 87 ? 3.473 -22.812 -11.328 1 78.94 87 GLY B C 1
ATOM 1705 O O . GLY B 1 87 ? 2.447 -22.297 -10.875 1 78.94 87 GLY B O 1
ATOM 1706 N N . TYR B 1 88 ? 3.631 -23.344 -12.461 1 84.56 88 TYR B N 1
ATOM 1707 C CA . TYR B 1 88 ? 2.541 -23.156 -13.414 1 84.56 88 TYR B CA 1
ATOM 1708 C C . TYR B 1 88 ? 1.326 -23.984 -13.008 1 84.56 88 TYR B C 1
ATOM 1710 O O . TYR B 1 88 ? 0.185 -23.562 -13.18 1 84.56 88 TYR B O 1
ATOM 1718 N N . GLY B 1 89 ? 1.641 -25.125 -12.523 1 85 89 GLY B N 1
ATOM 1719 C CA . GLY B 1 89 ? 0.546 -25.969 -12.062 1 85 89 GLY B CA 1
ATOM 1720 C C . GLY B 1 89 ? -0.25 -25.344 -10.938 1 85 89 GLY B C 1
ATOM 1721 O O . GLY B 1 89 ? -1.482 -25.375 -10.945 1 85 89 GLY B O 1
ATOM 1722 N N . TYR B 1 90 ? 0.431 -24.844 -10 1 83 90 TYR B N 1
ATOM 1723 C CA . TYR B 1 90 ? -0.211 -24.172 -8.875 1 83 90 TYR B CA 1
ATOM 1724 C C . TYR B 1 90 ? -1.069 -23 -9.359 1 83 90 TYR B C 1
ATOM 1726 O O . TYR B 1 90 ? -2.217 -22.859 -8.938 1 83 90 TYR B O 1
ATOM 1734 N N . LEU B 1 91 ? -0.524 -22.234 -10.234 1 86.94 91 LEU B N 1
ATOM 1735 C CA . LEU B 1 91 ? -1.241 -21.062 -10.742 1 86.94 91 LEU B CA 1
ATOM 1736 C C . LEU B 1 91 ? -2.473 -21.484 -11.531 1 86.94 91 LEU B C 1
ATOM 1738 O O . LEU B 1 91 ? -3.52 -20.844 -11.453 1 86.94 91 LEU B O 1
ATOM 1742 N N . LYS B 1 92 ? -2.336 -22.547 -12.234 1 89.56 92 LYS B N 1
ATOM 1743 C CA . LYS B 1 92 ? -3.475 -23.062 -12.984 1 89.56 92 LYS B CA 1
ATOM 1744 C C . LYS B 1 92 ? -4.625 -23.438 -12.047 1 89.56 92 LYS B C 1
ATOM 1746 O O . LYS B 1 92 ? -5.789 -23.156 -12.352 1 89.56 92 LYS B O 1
ATOM 1751 N N . LYS B 1 93 ? -4.312 -24.094 -10.984 1 89.69 93 LYS B N 1
ATOM 1752 C CA . LYS B 1 93 ? -5.316 -24.469 -10 1 89.69 93 LYS B CA 1
ATOM 1753 C C . LYS B 1 93 ? -5.992 -23.234 -9.406 1 89.69 93 LYS B C 1
ATOM 1755 O O . LYS B 1 93 ? -7.211 -23.203 -9.219 1 89.69 93 LYS B O 1
ATOM 1760 N N . LYS B 1 94 ? -5.227 -22.281 -9.125 1 86.88 94 LYS B N 1
ATOM 1761 C CA . LYS B 1 94 ? -5.75 -21.047 -8.562 1 86.88 94 LYS B CA 1
ATOM 1762 C C . LYS B 1 94 ? -6.707 -20.359 -9.531 1 86.88 94 LYS B C 1
ATOM 1764 O O . LYS B 1 94 ? -7.766 -19.875 -9.125 1 86.88 94 LYS B O 1
ATOM 1769 N N . TRP B 1 95 ? -6.355 -20.406 -10.742 1 91.06 95 TRP B N 1
ATOM 1770 C CA . TRP B 1 95 ? -7.191 -19.797 -11.773 1 91.06 95 TRP B CA 1
ATOM 1771 C C . TRP B 1 95 ? -8.516 -20.531 -11.914 1 91.06 95 TRP B C 1
ATOM 1773 O O . TRP B 1 95 ? -9.57 -19.922 -12.039 1 91.06 95 TRP B O 1
ATOM 1783 N N . ARG B 1 96 ? -8.398 -21.734 -11.812 1 91.44 96 ARG B N 1
ATOM 1784 C CA . ARG B 1 96 ? -9.609 -22.562 -11.875 1 91.44 96 ARG B CA 1
ATOM 1785 C C . ARG B 1 96 ? -10.547 -22.234 -10.727 1 91.44 96 ARG B C 1
ATOM 1787 O O . ARG B 1 96 ? -11.758 -22.109 -10.922 1 91.44 96 ARG B O 1
ATOM 1794 N N . HIS B 1 97 ? -9.953 -22.109 -9.594 1 88.94 97 HIS B N 1
ATOM 1795 C CA . HIS B 1 97 ? -10.727 -21.797 -8.398 1 88.94 97 HIS B CA 1
ATOM 1796 C C . HIS B 1 97 ? -11.438 -20.453 -8.539 1 88.94 97 HIS B C 1
ATOM 1798 O O . HIS B 1 97 ? -12.625 -20.344 -8.242 1 88.94 97 HIS B O 1
ATOM 1804 N N . TYR B 1 98 ? -10.805 -19.5 -9.016 1 85.44 98 TYR B N 1
ATOM 1805 C CA . TYR B 1 98 ? -11.375 -18.172 -9.156 1 85.44 98 TYR B CA 1
ATOM 1806 C C . TYR B 1 98 ? -12.438 -18.141 -10.258 1 85.44 98 TYR B C 1
ATOM 1808 O O . TYR B 1 98 ? -13.469 -17.484 -10.117 1 85.44 98 TYR B O 1
ATOM 1816 N N . GLU B 1 99 ? -12.156 -18.844 -11.297 1 87.38 99 GLU B N 1
ATOM 1817 C CA . GLU B 1 99 ? -13.148 -18.969 -12.367 1 87.38 99 GLU B CA 1
ATOM 1818 C C . GLU B 1 99 ? -14.438 -19.594 -11.844 1 87.38 99 GLU B C 1
ATOM 1820 O O . GLU B 1 99 ? -15.531 -19.125 -12.18 1 87.38 99 GLU B O 1
ATOM 1825 N N . GLN B 1 100 ? -14.328 -20.578 -11.062 1 89.81 100 GLN B N 1
ATOM 1826 C CA . GLN B 1 100 ? -15.484 -21.234 -10.469 1 89.81 100 GLN B CA 1
ATOM 1827 C C . GLN B 1 100 ? -16.266 -20.266 -9.562 1 89.81 100 GLN B C 1
ATOM 1829 O O . GLN B 1 100 ? -17.484 -20.234 -9.586 1 89.81 100 GLN B O 1
ATOM 1834 N N . GLN B 1 101 ? -15.523 -19.516 -8.844 1 83.31 101 GLN B N 1
ATOM 1835 C CA . GLN B 1 101 ? -16.141 -18.547 -7.949 1 83.31 101 GLN B CA 1
ATOM 1836 C C . GLN B 1 101 ? -16.938 -17.484 -8.734 1 83.31 101 GLN B C 1
ATOM 1838 O O . GLN B 1 101 ? -18.016 -17.078 -8.312 1 83.31 101 GLN B O 1
ATOM 1843 N N . MET B 1 102 ? -16.375 -17.094 -9.781 1 82.31 102 MET B N 1
ATOM 1844 C CA . MET B 1 102 ? -17.031 -16.109 -10.625 1 82.31 102 MET B CA 1
ATOM 1845 C C . MET B 1 102 ? -18.312 -16.688 -11.234 1 82.31 102 MET B C 1
ATOM 1847 O O . MET B 1 102 ? -19.328 -15.992 -11.328 1 82.31 102 MET B O 1
ATOM 1851 N N . LEU B 1 103 ? -18.234 -17.891 -11.664 1 83.75 103 LEU B N 1
ATOM 1852 C CA . LEU B 1 103 ? -19.391 -18.578 -12.227 1 83.75 103 LEU B CA 1
ATOM 1853 C C . LEU B 1 103 ? -20.484 -18.75 -11.188 1 83.75 103 LEU B C 1
ATOM 1855 O O . LEU B 1 103 ? -21.672 -18.547 -11.477 1 83.75 103 LEU B O 1
ATOM 1859 N N . ASP B 1 104 ? -20.125 -19.109 -10.039 1 86.56 104 ASP B N 1
ATOM 1860 C CA . ASP B 1 104 ? -21.062 -19.281 -8.938 1 86.56 104 ASP B CA 1
ATOM 1861 C C . ASP B 1 104 ? -21.766 -17.953 -8.602 1 86.56 104 ASP B C 1
ATOM 1863 O O . ASP B 1 104 ? -22.969 -17.938 -8.359 1 86.56 104 ASP B O 1
ATOM 1867 N N . GLU B 1 105 ? -21.016 -16.938 -8.609 1 78 105 GLU B N 1
ATOM 1868 C CA . GLU B 1 105 ? -21.578 -15.633 -8.32 1 78 105 GLU B CA 1
ATOM 1869 C C . GLU B 1 105 ? -22.562 -15.195 -9.406 1 78 105 GLU B C 1
ATOM 1871 O O . GLU B 1 105 ? -23.594 -14.594 -9.109 1 78 105 GLU B O 1
ATOM 1876 N N . LYS B 1 106 ? -22.25 -15.453 -10.539 1 80.56 106 LYS B N 1
ATOM 1877 C CA . LYS B 1 106 ? -23.125 -15.141 -11.656 1 80.56 106 LYS B CA 1
ATOM 1878 C C . LYS B 1 106 ? -24.438 -15.922 -11.562 1 80.56 106 LYS B C 1
ATOM 1880 O O . LYS B 1 106 ? -25.5 -15.398 -11.859 1 80.56 106 LYS B O 1
ATOM 1885 N N . GLU B 1 107 ? -24.312 -17.109 -11.203 1 82.88 107 GLU B N 1
ATOM 1886 C CA . GLU B 1 107 ? -25.484 -17.969 -11.039 1 82.88 107 GLU B CA 1
ATOM 1887 C C . GLU B 1 107 ? -26.391 -17.453 -9.922 1 82.88 107 GLU B C 1
ATOM 1889 O O . GLU B 1 107 ? -27.609 -17.422 -10.07 1 82.88 107 GLU B O 1
ATOM 1894 N N . ILE B 1 108 ? -25.781 -17.031 -8.922 1 78.19 108 ILE B N 1
ATOM 1895 C CA . ILE B 1 108 ? -26.531 -16.516 -7.777 1 78.19 108 ILE B CA 1
ATOM 1896 C C . ILE B 1 108 ? -27.266 -15.242 -8.172 1 78.19 108 ILE B C 1
ATOM 1898 O O . ILE B 1 108 ? -28.438 -15.055 -7.82 1 78.19 108 ILE B O 1
ATOM 1902 N N . LEU B 1 109 ? -26.609 -14.445 -8.906 1 76.5 109 LEU B N 1
ATOM 1903 C CA . LEU B 1 109 ? -27.203 -13.188 -9.344 1 76.5 109 LEU B CA 1
ATOM 1904 C C . LEU B 1 109 ? -28.344 -13.453 -10.336 1 76.5 109 LEU B C 1
ATOM 1906 O O . LEU B 1 109 ? -29.359 -12.75 -10.328 1 76.5 109 LEU B O 1
ATOM 1910 N N . SER B 1 110 ? -28.125 -14.383 -11.086 1 79.75 110 SER B N 1
ATOM 1911 C CA . SER B 1 110 ? -29.156 -14.75 -12.062 1 79.75 110 SER B CA 1
ATOM 1912 C C . SER B 1 110 ? -30.391 -15.297 -11.367 1 79.75 110 SER B C 1
ATOM 1914 O O . SER B 1 110 ? -31.516 -15.039 -11.805 1 79.75 110 SER B O 1
ATOM 1916 N N . TRP B 1 111 ? -30.125 -16.125 -10.367 1 78.5 111 TRP B N 1
ATOM 1917 C CA . TRP B 1 111 ? -31.25 -16.656 -9.602 1 78.5 111 TRP B CA 1
ATOM 1918 C C . TRP B 1 111 ? -31.891 -15.555 -8.766 1 78.5 111 TRP B C 1
ATOM 1920 O O . TRP B 1 111 ? -33.125 -15.508 -8.625 1 78.5 111 TRP B O 1
ATOM 1930 N N . GLY B 1 112 ? -31.125 -14.836 -8.188 1 63.44 112 GLY B N 1
ATOM 1931 C CA . GLY B 1 112 ? -31.672 -13.742 -7.402 1 63.44 112 GLY B CA 1
ATOM 1932 C C . GLY B 1 112 ? -32.375 -12.703 -8.242 1 63.44 112 GLY B C 1
ATOM 1933 O O . GLY B 1 112 ? -33.281 -12 -7.746 1 63.44 112 GLY B O 1
ATOM 1934 N N . GLY B 1 113 ? -31.953 -12.367 -9.453 1 59.94 113 GLY B N 1
ATOM 1935 C CA . GLY B 1 113 ? -32.656 -11.492 -10.367 1 59.94 113 GLY B CA 1
ATOM 1936 C C . GLY B 1 113 ? -33.969 -12.094 -10.867 1 59.94 113 GLY B C 1
ATOM 1937 O O . GLY B 1 113 ? -34.781 -11.391 -11.461 1 59.94 113 GLY B O 1
ATOM 1938 N N . THR B 1 114 ? -34.0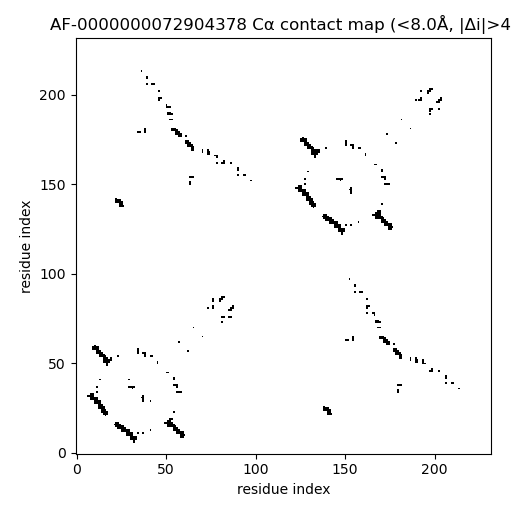94 -13.344 -11.016 1 56.09 114 THR B N 1
ATOM 1939 C CA . THR B 1 114 ? -35.375 -13.898 -11.492 1 56.09 114 THR B CA 1
ATOM 1940 C C . THR B 1 114 ? -36.406 -13.883 -10.383 1 56.09 114 THR B C 1
ATOM 1942 O O . THR B 1 114 ? -37.625 -13.953 -10.656 1 56.09 114 THR B O 1
ATOM 1945 N N . LYS B 1 115 ? -36.25 -13.844 -9.164 1 48.38 115 LYS B N 1
ATOM 1946 C CA . LYS B 1 115 ? -37.375 -13.781 -8.227 1 48.38 115 LYS B CA 1
ATOM 1947 C C . LYS B 1 115 ? -37.875 -12.352 -8.078 1 48.38 115 LYS B C 1
ATOM 1949 O O . LYS B 1 115 ? -38.781 -12.094 -7.289 1 48.38 115 LYS B O 1
ATOM 1954 N N . LYS B 1 116 ? -37.406 -11.438 -8.688 1 36.44 116 LYS B N 1
ATOM 1955 C CA . LYS B 1 116 ? -38.219 -10.211 -8.617 1 36.44 116 LYS B CA 1
ATOM 1956 C C . LYS B 1 116 ? -39.25 -10.156 -9.727 1 36.44 116 LYS B C 1
ATOM 1958 O O . LYS B 1 116 ? -38.969 -10.523 -10.875 1 36.44 116 LYS B O 1
#

Secondary structure (DSSP, 8-state):
---------EEEEEEEESSTTSPPEEEEEEEESSHHHHHHHHHHHHHTSS--SEEEEEEGGGEEE--HHHHHHHHHS-HHHHTSHHHHHHHHHHHHHHHHHHHHHHHHHHHHHH--/---------EEEEEEEESSTTSPPEEEEEEEESSHHHHHHHHHHHHHTSS--SEEEEEEGGGEEE--HHHHHHHHHTTTTTTTSHHHHHHHHHHHHHHHHHHHHHHHHHHHHHH--

pLDDT: mean 84.04, std 15.74, range [33.06, 98.88]

InterPro domains:
  IPR009359 1,2-phenylacetyl-CoA epoxidase, subunit B [PF06243] (9-95)
  IPR009359 1,2-phenylacetyl-CoA epoxidase, subunit B [TIGR02157] (9-96)
  IPR038693 Phenylacetyl-CoA epoxidase, subunit B [G3DSA:3.10.20.520] (4-68)

Foldseek 3Di:
DPPPVPLDWFKKWKWFALDPPGDTDTDDIDIDSDQVVVVVVVVVVCVVPHDTDDMDMDGPVPDDDDDPVVVVVVVVCPVPNCPDDVVVVVVVVVVVVVVVVVVVVVVVVVVVVVVD/DPPPVVLDWFKKWKWFALDPPGDTDTDDIDIDSDQVVVVVVVVVVCVVPHDTDDMDMDGPVPDDDDDPVVVVVCVVCVPDPCPHPVVVVVVVVVVVVVVVVVVVVVVVVVVVVVVD

Solvent-accessible surface area (backbone atoms only — not comparable to full-atom values): 12470 Å² total; per-residue (Å²): 130,79,75,70,73,70,72,63,64,40,54,29,38,34,28,33,13,62,42,91,86,45,57,40,27,50,74,51,70,48,75,23,72,43,69,70,54,38,45,52,54,49,51,55,51,36,42,76,48,67,53,40,41,45,47,37,32,28,49,50,89,58,50,47,60,65,49,72,72,56,33,50,50,40,52,69,28,40,58,70,46,29,52,34,69,61,34,49,50,54,50,50,54,51,50,51,53,51,51,51,51,53,52,51,50,51,50,48,49,52,52,62,59,58,75,104,129,79,76,72,75,69,72,63,64,40,54,29,39,34,28,33,14,61,41,91,86,44,57,41,28,50,75,53,72,47,75,26,72,43,68,70,53,38,45,53,54,50,52,56,52,37,41,75,49,69,57,43,42,44,48,38,35,28,50,49,88,58,51,46,62,64,49,72,72,54,32,52,49,36,50,73,22,38,60,74,50,26,59,32,70,60,35,49,48,55,51,50,52,53,49,50,52,51,52,50,51,52,51,51,51,51,51,49,48,53,54,61,60,62,75,104

Radius of gyration: 22.16 Å; Cα contacts (8 Å, |Δi|>4): 328; chains: 2; bounding box: 57×52×52 Å

Sequence (232 aa):
METNKKTFYQEYEVFSKRTPNSSFQHQFSLLAPNADMALVMAQENFMRREPVTDIWVVNRTDIRGINPEEKQILARLDNKQYRTTKGYGYLKKKWRHYEQQMLDEKEILSWGGTKKMETNKKTFYQEYEVFSKRTPNSSFQHQFSLLAPNADMALVMAQENFMRREPVTDIWVVNRTDIRGINPEEKQILARLDNKQYRTTKGYGYLKKKWRHYEQQMLDEKEILSWGGTKK

Organism: NCBI:txid1402861